Protein 5KO5 (pdb70)

Sequence (283 aa):
VVANYENASSMAADYIKRVSNVLPDIGIICGSSGLGKLIEEIEERKVIPYINIPNFPKTTVAGHVGNLVLGSVGGRKIVAMQGRLHMYEGYSNQEIALPIRVMKLLGVRVLLITNLAGGINRKLKSSGDFVLIKGHINFPGLGLNNVLVGPNQDEFGPRFPDLSNAYDRLLQQLALKIAQENDFQDLVHEGVYAFNGGPTYESPDESNMLLKLGCCDVVGMSTVPEVIIACHCGIKVLAVSLIANNSILDAENDVSINHEKVLAVAEKRADLLQMWFKEIITRLPLD

InterPro domains:
  IPR000845 Nucleoside phosphorylase domain [PF01048] (28-273)
  IPR011268 Purine nucleoside phosphorylase [PIRSF000477] (7-283)
  IPR011268 Purine nucleoside phosphorylase [PTHR11904] (8-284)
  IPR011268 Purine nucleoside phosphorylase [TIGR01697] (28-281)
  IPR011268 Purine nucleoside phosphorylase [cd09009] (10-281)
  IPR011270 Purine nucleoside phosphorylase I, inosine/guanosine-specific [TIGR01700] (28-281)
  IPR035994 Nucleoside phosphorylase superfamily [G3DSA:3.40.50.1580] (1-287)
  IPR035994 Nucleoside phosphorylase superfamily [SSF53167] (8-285)

Nearest PDB structures (foldseek):
  5ko6-assembly1_A  TM=1.003E+00  e=4.741E-60  Schistosoma mansoni
  3e9r-assembly1_C  TM=9.747E-01  e=2.540E-46  Schistosoma mansoni
  3faz-assembly1_B  TM=9.773E-01  e=9.223E-45  Schistosoma mansoni
  1td1-assembly1_B  TM=9.717E-01  e=1.364E-43  Schistosoma mansoni
  4ece-assembly2_F  TM=9.636E-01  e=4.736E-36  Homo sapiens

Structure (mmCIF, N/CA/C/O backbone):
data_5KO5
#
_entry.id   5KO5
#
_cell.length_a   99.134
_cell.length_b   99.134
_cell.length_c   99.134
_cell.angle_alpha   90.000
_cell.angle_beta   90.000
_cell.angle_gamma   90.000
#
_symmetry.space_group_name_H-M   'P 21 3'
#
loop_
_entity.id
_entity.type
_entity.pdbx_description
1 polymer 'Purine nucleoside phosphorylase'
2 non-polymer 6-AMINOPYRIMIDIN-2(1H)-ONE
3 non-polymer 1,2-ETHANEDIOL
4 water water
#
loop_
_atom_site.group_PDB
_atom_site.id
_atom_site.type_symbol
_atom_site.label_atom_id
_atom_site.label_alt_id
_atom_site.label_comp_id
_atom_site.label_asym_id
_atom_site.label_entity_id
_atom_site.label_seq_id
_atom_site.pdbx_PDB_ins_code
_atom_site.Cartn_x
_atom_site.Cartn_y
_atom_site.Cartn_z
_atom_site.occupancy
_atom_site.B_iso_or_equiv
_atom_site.auth_seq_id
_atom_site.auth_comp_id
_atom_site.auth_asym_id
_atom_site.auth_atom_id
_atom_site.pdbx_PDB_model_num
ATOM 1 N N . VAL A 1 5 ? 5.433 99.544 88.097 1.00 41.17 5 VAL A N 1
ATOM 2 C CA . VAL A 1 5 ? 5.756 100.252 86.861 1.00 26.28 5 VAL A CA 1
ATOM 3 C C . VAL A 1 5 ? 4.630 100.096 85.845 1.00 22.36 5 VAL A C 1
ATOM 4 O O . VAL A 1 5 ? 4.271 98.984 85.483 1.00 22.96 5 VAL A O 1
ATOM 8 N N . VAL A 1 6 ? 4.067 101.216 85.406 1.00 19.34 6 VAL A N 1
ATOM 9 C CA . VAL A 1 6 ? 3.019 101.204 84.393 1.00 19.12 6 VAL A CA 1
ATOM 10 C C . VAL A 1 6 ? 3.645 100.925 83.032 1.00 19.82 6 VAL A C 1
ATOM 11 O O . VAL A 1 6 ? 4.748 101.397 82.730 1.00 19.32 6 VAL A O 1
ATOM 15 N N . ALA A 1 7 ? 2.941 100.147 82.203 1.00 16.39 7 ALA A N 1
ATOM 16 C CA . ALA A 1 7 ? 3.388 99.843 80.841 1.00 14.13 7 ALA A CA 1
ATOM 17 C C . ALA A 1 7 ? 3.056 100.998 79.886 1.00 14.65 7 ALA A C 1
ATOM 18 O O . ALA A 1 7 ? 2.319 100.865 78.904 1.00 15.37 7 ALA A O 1
ATOM 20 N N . ASN A 1 8 ? 3.598 102.163 80.216 1.00 14.75 8 ASN A N 1
ATOM 21 C CA . ASN A 1 8 ? 3.304 103.363 79.450 1.00 15.21 8 ASN A CA 1
ATOM 22 C C . ASN A 1 8 ? 4.408 103.652 78.434 1.00 16.20 8 ASN A C 1
ATOM 23 O O . ASN A 1 8 ? 5.430 102.962 78.355 1.00 15.74 8 ASN A O 1
ATOM 28 N N . TYR A 1 9 ? 4.185 104.717 77.666 1.00 15.35 9 TYR A N 1
ATOM 29 C CA . TYR A 1 9 ? 5.083 105.099 76.586 1.00 15.28 9 TYR A CA 1
ATOM 30 C C . TYR A 1 9 ? 6.461 105.466 77.124 1.00 15.43 9 TYR A C 1
ATOM 31 O O . TYR A 1 9 ? 7.485 105.002 76.604 1.00 18.14 9 TYR A O 1
ATOM 40 N N . GLU A 1 10 ? 6.506 106.271 78.186 1.00 17.49 10 GLU A N 1
ATOM 41 C CA . GLU A 1 10 ? 7.792 106.690 78.742 1.00 21.54 10 GLU A CA 1
ATOM 42 C C . GLU A 1 10 ? 8.587 105.497 79.270 1.00 20.24 10 GLU A C 1
ATOM 43 O O . GLU A 1 10 ? 9.790 105.373 79.009 1.00 18.73 10 GLU A O 1
ATOM 49 N N . ASN A 1 11 ? 7.931 104.609 80.015 1.00 18.26 11 ASN A N 1
ATOM 50 C CA . ASN A 1 11 ? 8.650 103.492 80.618 1.00 18.87 11 ASN A CA 1
ATOM 51 C C . ASN A 1 11 ? 9.104 102.492 79.565 1.00 20.66 11 ASN A C 1
ATOM 52 O O . ASN A 1 11 ? 10.225 101.976 79.637 1.00 17.72 11 ASN A O 1
ATOM 57 N N . ALA A 1 12 ? 8.241 102.180 78.596 1.00 16.27 12 ALA A N 1
ATOM 58 C CA . ALA A 1 12 ? 8.656 101.281 77.525 1.00 18.02 12 ALA A CA 1
ATOM 59 C C . ALA A 1 12 ? 9.797 101.888 76.718 1.00 18.63 12 ALA A C 1
ATOM 60 O O . ALA A 1 12 ? 10.702 101.166 76.276 1.00 19.03 12 ALA A O 1
ATOM 62 N N . SER A 1 13 ? 9.784 103.216 76.527 1.00 17.79 13 SER A N 1
ATOM 63 C CA A SER A 1 13 ? 10.860 103.886 75.794 0.62 20.75 13 SER A CA 1
ATOM 64 C CA B SER A 1 13 ? 10.867 103.834 75.772 0.38 21.03 13 SER A CA 1
ATOM 65 C C . SER A 1 13 ? 12.191 103.752 76.521 1.00 21.83 13 SER A C 1
ATOM 66 O O . SER A 1 13 ? 13.238 103.562 75.897 1.00 24.93 13 SER A O 1
ATOM 71 N N . MET A 1 14 ? 12.167 103.868 77.849 1.00 18.98 14 MET A N 1
ATOM 72 C CA . MET A 1 14 ? 13.408 103.764 78.608 1.00 21.88 14 MET A CA 1
ATOM 73 C C . MET A 1 14 ? 14.004 102.367 78.485 1.00 21.03 14 MET A C 1
ATOM 74 O O . MET A 1 14 ? 15.226 102.214 78.345 1.00 24.66 14 MET A O 1
ATOM 79 N N . ALA A 1 15 ? 13.154 101.339 78.514 1.00 19.55 15 ALA A N 1
ATOM 80 C CA . ALA A 1 15 ? 13.629 99.976 78.307 1.00 20.39 15 ALA A CA 1
ATOM 81 C C . ALA A 1 15 ? 14.169 99.788 76.895 1.00 20.37 15 ALA A C 1
ATOM 82 O O . ALA A 1 15 ? 15.226 99.173 76.705 1.00 20.35 15 ALA A O 1
ATOM 84 N N . ALA A 1 16 ? 13.461 100.309 75.891 1.00 19.49 16 ALA A N 1
ATOM 85 C CA . ALA A 1 16 ? 13.918 100.139 74.515 1.00 21.60 16 ALA A CA 1
ATOM 86 C C . ALA A 1 16 ? 15.233 100.872 74.272 1.00 24.49 16 ALA A C 1
ATOM 87 O O . ALA A 1 16 ? 16.113 100.362 73.564 1.00 26.79 16 ALA A O 1
ATOM 89 N N . ASP A 1 17 ? 15.399 102.058 74.868 1.00 22.00 17 ASP A N 1
ATOM 90 C CA . ASP A 1 17 ? 16.656 102.794 74.740 1.00 29.20 17 ASP A CA 1
ATOM 91 C C . ASP A 1 17 ? 17.831 101.972 75.254 1.00 26.44 17 ASP A C 1
ATOM 92 O O . ASP A 1 17 ? 18.888 101.908 74.612 1.00 30.54 17 ASP A O 1
ATOM 97 N N . TYR A 1 18 ? 17.671 101.349 76.424 1.00 27.71 18 TYR A N 1
ATOM 98 C CA . TYR A 1 18 ? 18.739 100.517 76.967 1.00 27.49 18 TYR A CA 1
ATOM 99 C C . TYR A 1 18 ? 19.055 99.365 76.025 1.00 26.56 18 TYR A C 1
ATOM 100 O O . TYR A 1 18 ? 20.221 99.089 75.731 1.00 28.30 18 TYR A O 1
ATOM 109 N N . ILE A 1 19 ? 18.018 98.681 75.544 1.00 25.11 19 ILE A N 1
ATOM 110 C CA . ILE A 1 19 ? 18.204 97.515 74.685 1.00 24.74 19 ILE A CA 1
ATOM 111 C C . ILE A 1 19 ? 18.888 97.905 73.379 1.00 28.59 19 ILE A C 1
ATOM 112 O O . ILE A 1 19 ? 19.789 97.204 72.902 1.00 32.98 19 ILE A O 1
ATOM 117 N N . LYS A 1 20 ? 18.469 99.022 72.778 1.00 31.62 20 LYS A N 1
ATOM 118 C CA . LYS A 1 20 ? 19.079 99.457 71.525 1.00 37.93 20 LYS A CA 1
ATOM 119 C C . LYS A 1 20 ? 20.569 99.719 71.697 1.00 38.12 20 LYS A C 1
ATOM 120 O O . LYS A 1 20 ? 21.377 99.354 70.832 1.00 40.23 20 LYS A O 1
ATOM 126 N N . ARG A 1 21 ? 20.953 100.342 72.813 1.00 35.87 21 ARG A N 1
ATOM 127 C CA . ARG A 1 21 ? 22.365 100.609 73.072 1.00 40.74 21 ARG A CA 1
ATOM 128 C C . ARG A 1 21 ? 23.154 99.314 73.194 1.00 47.40 21 ARG A C 1
ATOM 129 O O . ARG A 1 21 ? 24.197 99.142 72.554 1.00 56.59 21 ARG A O 1
ATOM 137 N N . VAL A 1 22 ? 22.671 98.391 74.024 1.00 37.29 22 VAL A N 1
ATOM 138 C CA . VAL A 1 22 ? 23.463 97.222 74.388 1.00 38.20 22 VAL A CA 1
ATOM 139 C C . VAL A 1 22 ? 23.490 96.175 73.273 1.00 40.98 22 VAL A C 1
ATOM 140 O O . VAL A 1 22 ? 24.450 95.405 73.165 1.00 40.90 22 VAL A O 1
ATOM 144 N N . SER A 1 23 ? 22.466 96.126 72.419 1.00 42.31 23 SER A N 1
ATOM 145 C CA . SER A 1 23 ? 22.332 95.029 71.464 1.00 43.05 23 SER A CA 1
ATOM 146 C C . SER A 1 23 ? 22.792 95.380 70.057 1.00 48.33 23 SER A C 1
ATOM 147 O O . SER A 1 23 ? 23.341 94.519 69.361 1.00 51.77 23 SER A O 1
ATOM 150 N N . ASN A 1 24 ? 22.570 96.616 69.614 1.00 37.45 24 ASN A N 1
ATOM 151 C CA . ASN A 1 24 ? 22.851 97.038 68.242 1.00 40.99 24 ASN A CA 1
ATOM 152 C C . ASN A 1 24 ? 22.038 96.260 67.205 1.00 46.03 24 ASN A C 1
ATOM 153 O O . ASN A 1 24 ? 22.411 96.202 66.030 1.00 50.30 24 ASN A O 1
ATOM 158 N N . VAL A 1 25 ? 20.924 95.661 67.621 1.00 36.92 25 VAL A N 1
ATOM 159 C CA . VAL A 1 25 ? 20.038 94.905 66.741 1.00 36.53 25 VAL A CA 1
ATOM 160 C C . VAL A 1 25 ? 18.691 95.610 66.702 1.00 32.12 25 VAL A C 1
ATOM 161 O O . VAL A 1 25 ? 18.111 95.907 67.752 1.00 33.56 25 VAL A O 1
ATOM 165 N N . LEU A 1 26 ? 18.193 95.872 65.495 1.00 31.05 26 LEU A N 1
ATOM 166 C CA . LEU A 1 26 ? 16.861 96.441 65.313 1.00 29.99 26 LEU A CA 1
ATOM 167 C C . LEU A 1 26 ? 15.930 95.345 64.814 1.00 27.69 26 LEU A C 1
ATOM 168 O O . LEU A 1 26 ? 15.903 95.054 63.609 1.00 29.31 26 LEU A O 1
ATOM 173 N N . PRO A 1 27 ? 15.150 94.714 65.687 1.00 24.32 27 PRO A N 1
ATOM 174 C CA . PRO A 1 27 ? 14.401 93.520 65.283 1.00 23.00 27 PRO A CA 1
ATOM 175 C C . PRO A 1 27 ? 13.119 93.877 64.547 1.00 25.81 27 PRO A C 1
ATOM 176 O O . PRO A 1 27 ? 12.454 94.870 64.855 1.00 25.99 27 PRO A O 1
ATOM 180 N N . ASP A 1 28 ? 12.771 93.037 63.569 1.00 22.71 28 ASP A N 1
ATOM 181 C CA . ASP A 1 28 ? 11.504 93.135 62.854 1.00 23.08 28 ASP A CA 1
ATOM 182 C C . ASP A 1 28 ? 10.479 92.128 63.349 1.00 23.48 28 ASP A C 1
ATOM 183 O O . ASP A 1 28 ? 9.277 92.307 63.108 1.00 20.83 28 ASP A O 1
ATOM 188 N N . ILE A 1 29 ? 10.930 91.080 64.029 1.00 20.56 29 ILE A N 1
ATOM 189 C CA . ILE A 1 29 ? 10.098 89.956 64.428 1.00 19.56 29 ILE A CA 1
ATOM 190 C C . ILE A 1 29 ? 10.364 89.669 65.896 1.00 19.99 29 ILE A C 1
ATOM 191 O O . ILE A 1 29 ? 11.512 89.709 66.350 1.00 20.89 29 ILE A O 1
ATOM 196 N N . GLY A 1 30 ? 9.301 89.395 66.643 1.00 17.72 30 GLY A N 1
ATOM 197 C CA . GLY A 1 30 ? 9.406 88.974 68.025 1.00 17.19 30 GLY A CA 1
ATOM 198 C C . GLY A 1 30 ? 8.970 87.529 68.150 1.00 16.81 30 GLY A C 1
ATOM 199 O O . GLY A 1 30 ? 8.140 87.048 67.374 1.00 16.64 30 GLY A O 1
ATOM 200 N N . ILE A 1 31 ? 9.554 86.816 69.111 1.00 16.94 31 ILE A N 1
ATOM 201 C CA . ILE A 1 31 ? 9.169 85.426 69.351 1.00 16.79 31 ILE A CA 1
ATOM 202 C C . ILE A 1 31 ? 9.003 85.175 70.847 1.00 18.88 31 ILE A C 1
ATOM 203 O O . ILE A 1 31 ? 9.785 85.655 71.676 1.00 17.06 31 ILE A O 1
ATOM 208 N N . ILE A 1 32 ? 7.969 84.416 71.189 1.00 16.03 32 ILE A N 1
ATOM 209 C CA . ILE A 1 32 ? 7.725 83.960 72.551 1.00 16.08 32 ILE A CA 1
ATOM 210 C C . ILE A 1 32 ? 7.431 82.475 72.437 1.00 16.28 32 ILE A C 1
ATOM 211 O O . ILE A 1 32 ? 6.559 82.071 71.661 1.00 17.84 32 ILE A O 1
ATOM 216 N N . CYS A 1 33 ? 8.187 81.658 73.155 1.00 21.22 33 CYS A N 1
ATOM 217 C CA . CYS A 1 33 ? 8.181 80.219 72.933 1.00 19.75 33 CYS A CA 1
ATOM 218 C C . CYS A 1 33 ? 7.568 79.498 74.123 1.00 22.22 33 CYS A C 1
ATOM 219 O O . CYS A 1 33 ? 7.751 79.905 75.279 1.00 23.91 33 CYS A O 1
ATOM 222 N N . GLY A 1 34 ? 6.845 78.419 73.836 1.00 19.67 34 GLY A N 1
ATOM 223 C CA . GLY A 1 34 ? 6.277 77.611 74.894 1.00 20.13 34 GLY A CA 1
ATOM 224 C C . GLY A 1 34 ? 7.336 76.818 75.640 1.00 21.21 34 GLY A C 1
ATOM 225 O O . GLY A 1 34 ? 8.492 76.710 75.229 1.00 23.60 34 GLY A O 1
ATOM 226 N N . SER A 1 35 ? 6.927 76.259 76.779 1.00 26.24 35 SER A N 1
ATOM 227 C CA A SER A 1 35 ? 7.863 75.518 77.611 0.46 31.51 35 SER A CA 1
ATOM 228 C CA B SER A 1 35 ? 7.853 75.510 77.618 0.54 31.25 35 SER A CA 1
ATOM 229 C C . SER A 1 35 ? 8.386 74.301 76.862 1.00 26.26 35 SER A C 1
ATOM 230 O O . SER A 1 35 ? 7.619 73.551 76.248 1.00 24.94 35 SER A O 1
ATOM 235 N N . GLY A 1 36 ? 9.703 74.123 76.900 1.00 25.00 36 GLY A N 1
ATOM 236 C CA . GLY A 1 36 ? 10.345 73.067 76.154 1.00 26.39 36 GLY A CA 1
ATOM 237 C C . GLY A 1 36 ? 10.462 73.323 74.668 1.00 25.69 36 GLY A C 1
ATOM 238 O O . GLY A 1 36 ? 10.997 72.466 73.951 1.00 27.09 36 GLY A O 1
ATOM 239 N N . LEU A 1 37 ? 9.995 74.472 74.187 1.00 23.88 37 LEU A N 1
ATOM 240 C CA . LEU A 1 37 ? 9.995 74.809 72.767 1.00 23.32 37 LEU A CA 1
ATOM 241 C C . LEU A 1 37 ? 10.893 76.006 72.481 1.00 23.07 37 LEU A C 1
ATOM 242 O O . LEU A 1 37 ? 10.671 76.743 71.519 1.00 25.38 37 LEU A O 1
ATOM 247 N N . GLY A 1 38 ? 11.908 76.220 73.309 1.00 24.06 38 GLY A N 1
ATOM 248 C CA . GLY A 1 38 ? 12.711 77.418 73.216 1.00 23.91 38 GLY A CA 1
ATOM 249 C C . GLY A 1 38 ? 14.044 77.250 72.526 1.00 26.47 38 GLY A C 1
ATOM 250 O O . GLY A 1 38 ? 14.847 78.190 72.541 1.00 31.01 38 GLY A O 1
ATOM 251 N N . LYS A 1 39 ? 14.306 76.100 71.899 1.00 26.99 39 LYS A N 1
ATOM 252 C CA . LYS A 1 39 ? 15.658 75.841 71.416 1.00 35.37 39 LYS A CA 1
ATOM 253 C C . LYS A 1 39 ? 16.042 76.747 70.251 1.00 31.42 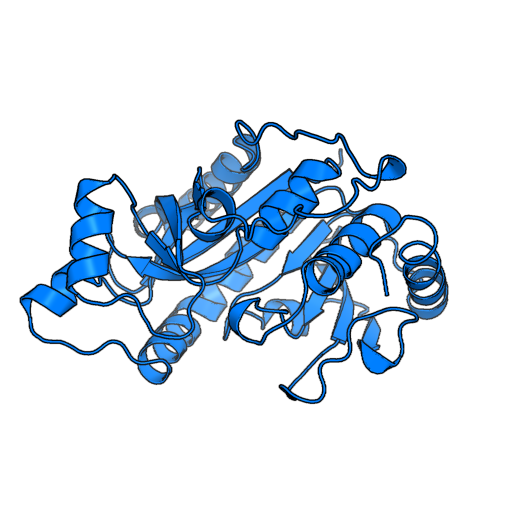39 LYS A C 1
ATOM 254 O O . LYS A 1 39 ? 17.231 77.009 70.051 1.00 34.98 39 LYS A O 1
ATOM 256 N N . LEU A 1 40 ? 15.065 77.251 69.487 1.00 32.00 40 LEU A N 1
ATOM 257 C CA . LEU A 1 40 ? 15.385 78.208 68.428 1.00 35.82 40 LEU A CA 1
ATOM 258 C C . LEU A 1 40 ? 16.113 79.424 68.985 1.00 34.34 40 LEU A C 1
ATOM 259 O O . LEU A 1 40 ? 17.012 79.971 68.335 1.00 35.36 40 LEU A O 1
ATOM 264 N N . ILE A 1 41 ? 15.735 79.859 70.191 1.00 32.18 41 ILE A N 1
ATOM 265 C CA . ILE A 1 41 ? 16.419 80.974 70.839 1.00 36.61 41 ILE A CA 1
ATOM 266 C C . ILE A 1 41 ? 17.895 80.654 71.035 1.00 38.95 41 ILE A C 1
ATOM 267 O O . ILE A 1 41 ? 18.758 81.533 70.918 1.00 45.71 41 ILE A O 1
ATOM 272 N N . GLU A 1 42 ? 18.211 79.390 71.329 1.00 43.60 42 GLU A N 1
ATOM 273 C CA . GLU A 1 42 ? 19.604 78.995 71.491 1.00 44.89 42 GLU A CA 1
ATOM 274 C C . GLU A 1 42 ? 20.376 79.027 70.178 1.00 44.94 42 GLU A C 1
ATOM 275 O O . GLU A 1 42 ? 21.612 79.029 70.201 1.00 52.56 42 GLU A O 1
ATOM 277 N N . GLU A 1 43 ? 19.684 79.063 69.039 1.00 44.25 43 GLU A N 1
ATOM 278 C CA . GLU A 1 43 ? 20.325 79.055 67.731 1.00 42.35 43 GLU A CA 1
ATOM 279 C C . GLU A 1 43 ? 20.321 80.419 67.051 1.00 43.85 43 GLU A C 1
ATOM 280 O O . GLU A 1 43 ? 20.660 80.512 65.867 1.00 43.87 43 GLU A O 1
ATOM 286 N N . ILE A 1 44 ? 19.940 81.479 67.767 1.00 42.47 44 ILE A N 1
ATOM 287 C CA . ILE A 1 44 ? 19.996 82.819 67.197 1.00 36.93 44 ILE A CA 1
ATOM 288 C C . ILE A 1 44 ? 21.445 83.191 66.899 1.00 39.55 44 ILE A C 1
ATOM 289 O O . ILE A 1 44 ? 22.347 82.972 67.719 1.00 42.02 44 ILE A O 1
ATOM 294 N N . GLU A 1 45 ? 21.680 83.751 65.713 1.00 38.13 45 GLU A N 1
ATOM 295 C CA . GLU A 1 45 ? 23.027 84.095 65.280 1.00 37.98 45 GLU A CA 1
ATOM 296 C C . GLU A 1 45 ? 23.400 85.506 65.717 1.00 37.79 45 GLU A C 1
ATOM 297 O O . GLU A 1 45 ? 22.539 86.376 65.876 1.00 39.29 45 GLU A O 1
ATOM 303 N N . GLU A 1 46 ? 24.708 85.723 65.897 1.00 39.81 46 GLU A N 1
ATOM 304 C CA . GLU A 1 46 ? 25.251 87.009 66.340 1.00 41.80 46 GLU A CA 1
ATOM 305 C C . GLU A 1 46 ? 24.472 87.542 67.536 1.00 39.06 46 GLU A C 1
ATOM 306 O O . GLU A 1 46 ? 24.131 88.723 67.615 1.00 46.89 46 GLU A O 1
ATOM 312 N N . ARG A 1 47 ? 24.183 86.653 68.475 1.00 36.38 47 ARG A N 1
ATOM 313 C CA . ARG A 1 47 ? 23.141 86.960 69.432 1.00 33.37 47 ARG A CA 1
ATOM 314 C C . ARG A 1 47 ? 23.664 87.792 70.595 1.00 33.92 47 ARG A C 1
ATOM 315 O O . ARG A 1 47 ? 24.848 87.776 70.941 1.00 36.68 47 ARG A O 1
ATOM 323 N N . LYS A 1 48 ? 22.742 88.533 71.195 1.00 29.98 48 LYS A N 1
ATOM 324 C CA . LYS A 1 48 ? 23.005 89.355 72.365 1.00 31.47 48 LYS A CA 1
ATOM 325 C C . LYS A 1 48 ? 21.974 88.978 73.414 1.00 26.83 48 LYS A C 1
ATOM 326 O O . LYS A 1 48 ? 20.768 89.089 73.167 1.00 26.62 48 LYS A O 1
ATOM 332 N N . VAL A 1 49 ? 22.443 88.517 74.567 1.00 28.76 49 VAL A N 1
ATOM 333 C CA . VAL A 1 49 ? 21.586 88.064 75.657 1.00 26.48 49 VAL A CA 1
ATOM 334 C C . VAL A 1 49 ? 21.518 89.175 76.696 1.00 25.97 49 VAL A C 1
ATOM 335 O O . VAL A 1 49 ? 22.548 89.595 77.235 1.00 28.05 49 VAL A O 1
ATOM 339 N N . ILE A 1 50 ? 20.308 89.647 76.985 1.00 24.48 50 ILE A N 1
ATOM 340 C CA . ILE A 1 50 ? 20.116 90.740 77.934 1.00 27.38 50 ILE A CA 1
ATOM 341 C C . ILE A 1 50 ? 19.222 90.268 79.075 1.00 23.67 50 ILE A C 1
ATOM 342 O O . ILE A 1 50 ? 18.008 90.118 78.879 1.00 22.78 50 ILE A O 1
ATOM 347 N N . PRO A 1 51 ? 19.759 90.045 80.277 1.00 24.84 51 PRO A N 1
ATOM 348 C CA . PRO A 1 51 ? 18.902 89.623 81.396 1.00 23.67 51 PRO A CA 1
ATOM 349 C C . PRO A 1 51 ? 17.817 90.656 81.675 1.00 24.39 51 PRO A C 1
ATOM 350 O O . PRO A 1 51 ? 18.074 91.863 81.669 1.00 23.60 51 PRO A O 1
ATOM 354 N N . TYR A 1 52 ? 16.590 90.169 81.909 1.00 21.60 52 TYR A N 1
ATOM 355 C CA . TYR A 1 52 ? 15.489 91.073 82.246 1.00 20.65 52 TYR A CA 1
ATOM 356 C C . TYR A 1 52 ? 15.887 91.989 83.394 1.00 22.87 52 TYR A C 1
ATOM 357 O O . TYR A 1 52 ? 15.554 93.179 83.405 1.00 20.81 52 TYR A O 1
ATOM 366 N N . ILE A 1 53 ? 16.612 91.441 84.371 1.00 22.10 53 ILE A N 1
ATOM 367 C CA . ILE A 1 53 ? 16.971 92.176 85.573 1.00 24.23 53 ILE A CA 1
ATOM 368 C C . ILE A 1 53 ? 17.836 93.391 85.261 1.00 23.97 53 ILE A C 1
ATOM 369 O O . ILE A 1 53 ? 17.877 94.337 86.054 1.00 26.05 53 ILE A O 1
ATOM 374 N N . ASN A 1 54 ? 18.515 93.402 84.111 1.00 23.51 54 ASN A N 1
ATOM 375 C CA . ASN A 1 54 ? 19.342 94.532 83.701 1.00 24.59 54 ASN A CA 1
ATOM 376 C C . ASN A 1 54 ? 18.573 95.612 82.946 1.00 25.27 54 ASN A C 1
ATOM 377 O O . ASN A 1 54 ? 19.116 96.707 82.759 1.00 26.03 54 ASN A O 1
ATOM 382 N N . ILE A 1 55 ? 17.347 95.349 82.505 1.00 21.52 55 ILE A N 1
ATOM 383 C CA . ILE A 1 55 ? 16.628 96.251 81.609 1.00 21.68 55 ILE A CA 1
ATOM 384 C C . ILE A 1 55 ? 15.769 97.183 82.458 1.00 23.51 55 ILE A C 1
ATOM 385 O O . ILE A 1 55 ? 14.928 96.691 83.230 1.00 22.48 55 ILE A O 1
ATOM 390 N N . PRO A 1 56 ? 15.912 98.499 82.322 1.00 20.54 56 PRO A N 1
ATOM 391 C CA . PRO A 1 56 ? 15.050 99.420 83.075 1.00 22.19 56 PRO A CA 1
ATOM 392 C C . PRO A 1 56 ? 13.577 99.129 82.838 1.00 20.25 56 PRO A C 1
ATOM 393 O O . PRO A 1 56 ? 13.130 98.950 81.702 1.00 22.11 56 PRO A O 1
ATOM 397 N N . ASN A 1 57 ? 12.827 99.041 83.932 1.00 20.62 57 ASN A N 1
ATOM 398 C CA . ASN A 1 57 ? 11.381 98.887 83.969 1.00 19.44 57 ASN A CA 1
ATOM 399 C C . ASN A 1 57 ? 10.896 97.495 83.592 1.00 21.10 57 ASN A C 1
ATOM 400 O O . ASN A 1 57 ? 9.680 97.300 83.533 1.00 19.85 57 ASN A O 1
ATOM 405 N N . PHE A 1 58 ? 11.775 96.530 83.329 1.00 19.37 58 PHE A N 1
ATOM 406 C CA . PHE A 1 58 ? 11.288 95.189 83.069 1.00 18.99 58 PHE A CA 1
ATOM 407 C C . PHE A 1 58 ? 10.766 94.574 84.364 1.00 18.29 58 PHE A C 1
ATOM 408 O O . PHE A 1 58 ? 11.241 94.903 85.452 1.00 19.86 58 PHE A O 1
ATOM 416 N N . PRO A 1 59 ? 9.768 93.697 84.269 1.00 17.80 59 PRO A N 1
ATOM 417 C CA . PRO A 1 59 ? 9.181 93.099 85.479 1.00 19.78 59 PRO A CA 1
ATOM 418 C C . PRO A 1 59 ? 10.165 92.236 86.256 1.00 20.65 59 PRO A C 1
ATOM 419 O O . PRO A 1 59 ? 10.996 91.528 85.682 1.00 20.37 59 PRO A O 1
ATOM 423 N N . LYS A 1 60 ? 10.050 92.302 87.579 1.00 20.46 60 LYS A N 1
ATOM 424 C CA . LYS A 1 60 ? 10.837 91.446 88.455 1.00 20.75 60 LYS A CA 1
ATOM 425 C C . LYS A 1 60 ? 10.304 90.018 88.387 1.00 23.88 60 LYS A C 1
ATOM 426 O O . LYS A 1 60 ? 9.107 89.786 88.567 1.00 22.79 60 LYS A O 1
ATOM 432 N N . THR A 1 61 ? 11.193 89.056 88.128 1.00 24.99 61 THR A N 1
ATOM 433 C CA . THR A 1 61 ? 10.795 87.659 87.972 1.00 26.92 61 THR A CA 1
ATOM 434 C C . THR A 1 61 ? 11.507 86.728 88.951 1.00 27.69 61 THR A C 1
ATOM 435 O O . THR A 1 61 ? 11.483 85.508 88.759 1.00 27.34 61 THR A O 1
ATOM 439 N N . THR A 1 62 ? 12.133 87.268 89.999 1.00 23.97 62 THR A N 1
ATOM 440 C CA . THR A 1 62 ? 12.943 86.423 90.871 1.00 25.49 62 THR A CA 1
ATOM 441 C C . THR A 1 62 ? 12.100 85.540 91.788 1.00 29.31 62 THR A C 1
ATOM 442 O O . THR A 1 62 ? 12.577 84.491 92.232 1.00 27.59 62 THR A O 1
ATOM 446 N N . VAL A 1 63 ? 10.862 85.928 92.099 1.00 25.78 63 VAL A N 1
ATOM 447 C CA . VAL A 1 63 ? 10.035 85.056 92.932 1.00 26.72 63 VAL A CA 1
ATOM 448 C C . VAL A 1 63 ? 9.762 83.740 92.211 1.00 27.60 63 VAL A C 1
ATOM 449 O O . VAL A 1 63 ? 9.914 82.654 92.781 1.00 32.25 63 VAL A O 1
ATOM 453 N N . ALA A 1 64 ? 9.376 83.817 90.934 1.00 29.81 64 ALA A N 1
ATOM 454 C CA . ALA A 1 64 ? 9.231 82.596 90.148 1.00 28.53 64 ALA A CA 1
ATOM 455 C C . ALA A 1 64 ? 10.584 81.973 89.840 1.00 31.88 64 ALA A C 1
ATOM 456 O O . ALA A 1 64 ? 10.687 80.747 89.701 1.00 37.10 64 ALA A O 1
ATOM 458 N N . GLY A 1 65 ? 11.627 82.793 89.740 1.00 26.32 65 GLY A N 1
ATOM 459 C CA . GLY A 1 65 ? 12.941 82.290 89.408 1.00 27.34 65 GLY A CA 1
ATOM 460 C C . GLY A 1 65 ? 13.014 81.829 87.961 1.00 26.54 65 GLY A C 1
ATOM 461 O O . GLY A 1 65 ? 12.211 82.215 87.106 1.00 25.27 65 GLY A O 1
ATOM 462 N N . HIS A 1 66 ? 14.008 80.981 87.700 1.00 27.67 66 HIS A N 1
ATOM 463 C CA . HIS A 1 66 ? 14.280 80.439 86.371 1.00 27.82 66 HIS A CA 1
ATOM 464 C C . HIS A 1 66 ? 14.715 81.531 85.395 1.00 28.65 66 HIS A C 1
ATOM 465 O O . HIS A 1 66 ? 14.874 82.693 85.783 1.00 27.93 66 HIS A O 1
ATOM 472 N N . VAL A 1 67 ? 14.914 81.170 84.126 1.00 28.21 67 VAL A N 1
ATOM 473 C CA . VAL A 1 67 ? 15.586 82.070 83.192 1.00 27.88 67 VAL A CA 1
ATOM 474 C C . VAL A 1 67 ? 14.706 83.272 82.854 1.00 27.47 67 VAL A C 1
ATOM 475 O O . VAL A 1 67 ? 13.470 83.189 82.821 1.00 26.17 67 VAL A O 1
ATOM 479 N N . GLY A 1 68 ? 15.354 84.406 82.603 1.00 23.55 68 GLY A N 1
ATOM 480 C CA . GLY A 1 68 ? 14.658 85.611 82.195 1.00 22.35 68 GLY A CA 1
ATOM 481 C C . GLY A 1 68 ? 15.554 86.533 81.393 1.00 24.07 68 GLY A C 1
ATOM 482 O O . GLY A 1 68 ? 16.179 87.440 81.953 1.00 25.86 68 GLY A O 1
ATOM 483 N N . ASN A 1 69 ? 15.644 86.299 80.080 1.00 22.08 69 ASN A N 1
ATOM 484 C CA . ASN A 1 69 ? 16.528 87.051 79.201 1.00 23.47 69 ASN A CA 1
ATOM 485 C C . ASN A 1 69 ? 15.771 87.472 77.954 1.00 21.21 69 ASN A C 1
ATOM 486 O O . ASN A 1 69 ? 14.906 86.740 77.466 1.00 22.18 69 ASN A O 1
ATOM 491 N N . LEU A 1 70 ? 16.100 88.656 77.450 1.00 22.22 70 LEU A N 1
ATOM 492 C CA . LEU A 1 70 ? 15.764 89.045 76.089 1.00 21.40 70 LEU A CA 1
ATOM 493 C C . LEU A 1 70 ? 16.957 88.701 75.207 1.00 24.90 70 LEU A C 1
ATOM 494 O O . LEU A 1 70 ? 18.092 89.059 75.532 1.00 29.98 70 LEU A O 1
ATOM 499 N N . VAL A 1 71 ? 16.709 87.997 74.107 1.00 21.77 71 VAL A N 1
ATOM 500 C CA . VAL A 1 71 ? 17.769 87.561 73.202 1.00 22.99 71 VAL A CA 1
ATOM 501 C C . VAL A 1 71 ? 17.508 88.168 71.830 1.00 25.90 71 VAL A C 1
ATOM 502 O O . VAL A 1 71 ? 16.432 87.970 71.252 1.00 24.98 71 VAL A O 1
ATOM 506 N N . LEU A 1 72 ? 18.483 88.913 71.313 1.00 23.57 72 LEU A N 1
ATOM 507 C CA . LEU A 1 72 ? 18.372 89.550 70.011 1.00 23.79 72 LEU A CA 1
ATOM 508 C C . LEU A 1 72 ? 19.453 89.021 69.084 1.00 27.16 72 LEU A C 1
ATOM 509 O O . LEU A 1 72 ? 20.573 88.726 69.513 1.00 27.12 72 LEU A O 1
ATOM 514 N N . GLY A 1 73 ? 19.111 88.920 67.803 1.00 25.73 73 GLY A N 1
ATOM 515 C CA 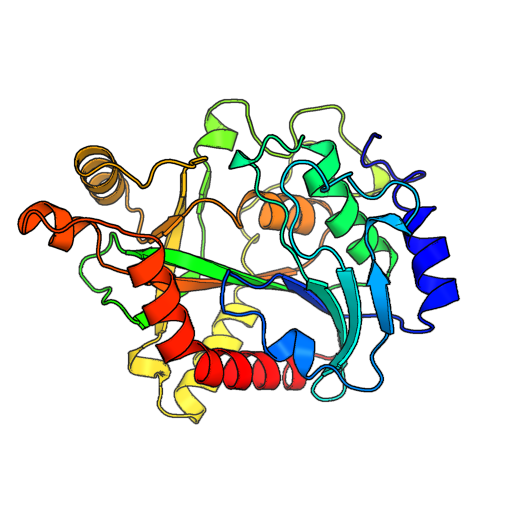. GLY A 1 73 ? 20.075 88.464 66.812 1.00 27.05 73 GLY A CA 1
ATOM 516 C C . GLY A 1 73 ? 19.389 88.166 65.500 1.00 31.48 73 GLY A C 1
ATOM 517 O O . GLY A 1 73 ? 18.334 88.726 65.197 1.00 28.64 73 GLY A O 1
ATOM 518 N N . SER A 1 74 ? 19.993 87.267 64.729 1.00 29.85 74 SER A N 1
ATOM 519 C CA . SER A 1 74 ? 19.514 86.949 63.391 1.00 33.83 74 SER A CA 1
ATOM 520 C C . SER A 1 74 ? 19.084 85.493 63.317 1.00 34.69 74 SER A C 1
ATOM 521 O O . SER A 1 74 ? 19.799 84.604 63.794 1.00 33.95 74 SER A O 1
ATOM 524 N N . VAL A 1 75 ? 17.919 85.257 62.720 1.00 30.75 75 VAL A N 1
ATOM 525 C CA . VAL A 1 75 ? 17.451 83.922 62.371 1.00 33.89 75 VAL A CA 1
ATOM 526 C C . VAL A 1 75 ? 16.969 83.966 60.932 1.00 32.51 75 VAL A C 1
ATOM 527 O O . VAL A 1 75 ? 16.123 84.798 60.585 1.00 31.26 75 VAL A O 1
ATOM 531 N N . GLY A 1 76 ? 17.502 83.076 60.104 1.00 40.73 76 GLY A N 1
ATOM 532 C CA . GLY A 1 76 ? 17.048 82.986 58.723 1.00 42.75 76 GLY A CA 1
ATOM 533 C C . GLY A 1 76 ? 17.145 84.285 57.959 1.00 37.88 76 GLY A C 1
ATOM 534 O O . GLY A 1 76 ? 16.287 84.579 57.117 1.00 46.08 76 GLY A O 1
ATOM 535 N N . GLY A 1 77 ? 18.173 85.080 58.240 1.00 32.90 77 GLY A N 1
ATOM 536 C CA . GLY A 1 77 ? 18.363 86.344 57.563 1.00 35.52 77 GLY A CA 1
ATOM 537 C C . GLY A 1 77 ? 17.521 87.490 58.077 1.00 31.67 77 GLY A C 1
ATOM 538 O O . GLY A 1 77 ? 17.587 88.586 57.507 1.00 35.25 77 GLY A O 1
ATOM 539 N N . ARG A 1 78 ? 16.733 87.281 59.129 1.00 29.47 78 ARG A N 1
ATOM 540 C CA . ARG A 1 78 ? 15.890 88.327 59.686 1.00 27.96 78 ARG A CA 1
ATOM 541 C C . ARG A 1 78 ? 16.328 88.641 61.110 1.00 27.07 78 ARG A C 1
ATOM 542 O O . ARG A 1 78 ? 16.810 87.768 61.837 1.00 30.45 78 ARG A O 1
ATOM 550 N N . LYS A 1 79 ? 16.149 89.897 61.509 1.00 26.31 79 LYS A N 1
ATOM 551 C CA . LYS A 1 79 ? 16.521 90.338 62.845 1.00 25.55 79 LYS A CA 1
ATOM 552 C C . LYS A 1 79 ? 15.343 90.111 63.781 1.00 24.01 79 LYS A C 1
ATOM 553 O O . LYS A 1 79 ? 14.214 90.511 63.478 1.00 23.32 79 LYS A O 1
ATOM 559 N N . ILE A 1 80 ? 15.595 89.430 64.899 1.00 23.66 80 ILE A N 1
ATOM 560 C CA . ILE A 1 80 ? 14.523 89.029 65.797 1.00 22.46 80 ILE A CA 1
ATOM 561 C C . ILE A 1 80 ? 14.879 89.393 67.232 1.00 21.89 80 ILE A C 1
ATOM 562 O O . ILE A 1 80 ? 16.037 89.643 67.574 1.00 22.56 80 ILE A O 1
ATOM 567 N N . VAL A 1 81 ? 13.847 89.427 68.073 1.00 20.80 81 VAL A N 1
ATOM 568 C CA . VAL A 1 81 ? 13.995 89.559 69.518 1.00 20.62 81 VAL A CA 1
ATOM 569 C C . VAL A 1 81 ? 13.129 88.489 70.165 1.00 19.85 81 VAL A C 1
ATOM 570 O O . VAL A 1 81 ? 11.960 88.331 69.802 1.00 20.70 81 VAL A O 1
ATOM 574 N N . ALA A 1 82 ? 13.702 87.740 71.103 1.00 20.20 82 ALA A N 1
ATOM 575 C CA . ALA A 1 82 ? 13.010 86.627 71.742 1.00 20.06 82 ALA A CA 1
ATOM 576 C C . ALA A 1 82 ? 12.911 86.855 73.242 1.00 21.74 82 ALA A C 1
ATOM 577 O O . ALA A 1 82 ? 13.851 87.359 73.864 1.00 21.00 82 ALA A O 1
ATOM 579 N N . MET A 1 83 ? 11.788 86.444 73.832 1.00 19.13 83 MET A N 1
ATOM 580 C CA . MET A 1 83 ? 11.683 86.364 75.286 1.00 19.02 83 MET A CA 1
ATOM 581 C C . MET A 1 83 ? 12.081 84.961 75.719 1.00 21.83 83 MET A C 1
ATOM 582 O O . MET A 1 83 ? 11.402 83.987 75.386 1.00 26.23 83 MET A O 1
ATOM 587 N N . GLN A 1 84 ? 13.189 84.855 76.451 1.00 20.63 84 GLN A N 1
ATOM 588 C CA . GLN A 1 84 ? 13.640 83.586 77.005 1.00 21.69 84 GLN A CA 1
ATOM 589 C C . GLN A 1 84 ? 13.213 83.570 78.469 1.00 22.19 84 GLN A C 1
ATOM 590 O O . GLN A 1 84 ? 13.871 84.162 79.327 1.00 22.97 84 GLN A O 1
ATOM 596 N N . GLY A 1 85 ? 12.107 82.894 78.752 1.00 27.00 85 GLY A N 1
ATOM 597 C CA . GLY A 1 85 ? 11.499 83.014 80.060 1.00 27.22 85 GLY A CA 1
ATOM 598 C C . GLY A 1 85 ? 10.219 83.817 79.970 1.00 25.86 85 GLY A C 1
ATOM 599 O O . GLY A 1 85 ? 10.187 85.023 80.229 1.00 31.02 85 GLY A O 1
ATOM 600 N N . ARG A 1 86 ? 9.156 83.132 79.583 1.00 24.34 86 ARG A N 1
ATOM 601 C CA . ARG A 1 86 ? 7.862 83.747 79.357 1.00 23.19 86 ARG A CA 1
ATOM 602 C C . ARG A 1 86 ? 7.219 84.159 80.681 1.00 19.12 86 ARG A C 1
ATOM 603 O O . ARG A 1 86 ? 7.392 83.505 81.710 1.00 22.07 86 ARG A O 1
ATOM 611 N N . LEU A 1 87 ? 6.464 85.249 80.646 1.00 18.59 87 LEU A N 1
ATOM 612 C CA . LEU A 1 87 ? 5.726 85.710 81.814 1.00 16.24 87 LEU A CA 1
ATOM 613 C C . LEU A 1 87 ? 4.296 85.197 81.710 1.00 15.34 87 LEU A C 1
ATOM 614 O O . LEU A 1 87 ? 3.579 85.542 80.766 1.00 16.58 87 LEU A O 1
ATOM 619 N N . HIS A 1 88 ? 3.870 84.395 82.685 1.00 13.50 88 HIS A N 1
ATOM 620 C CA . HIS A 1 88 ? 2.530 83.812 82.698 1.00 13.28 88 HIS A CA 1
ATOM 621 C C . HIS A 1 88 ? 1.678 84.449 83.786 1.00 12.65 88 HIS A C 1
ATOM 622 O O . HIS A 1 88 ? 2.145 84.677 84.906 1.00 13.25 88 HIS A O 1
ATOM 629 N N . MET A 1 89 ? 0.406 84.700 83.469 1.00 12.33 89 MET A N 1
ATOM 630 C CA . MET A 1 89 ? -0.440 85.420 84.416 1.00 12.07 89 MET A CA 1
ATOM 631 C C . MET A 1 89 ? -0.772 84.586 85.649 1.00 12.25 89 MET A C 1
ATOM 632 O O . MET A 1 89 ? -1.002 85.161 86.719 1.00 12.26 89 MET A O 1
ATOM 637 N N . TYR A 1 90 ? -0.736 83.256 85.549 1.00 12.55 90 TYR A N 1
ATOM 638 C CA . TYR A 1 90 ? -0.971 82.447 86.745 1.00 12.79 90 TYR A CA 1
ATOM 639 C C . TYR A 1 90 ? 0.122 82.625 87.786 1.00 13.06 90 TYR A C 1
ATOM 640 O O . TYR A 1 90 ? -0.073 82.198 88.927 1.00 13.33 90 TYR A O 1
ATOM 649 N N . GLU A 1 91 ? 1.269 83.205 87.425 1.00 13.18 91 GLU A N 1
ATOM 650 C CA . GLU A 1 91 ? 2.296 83.494 88.423 1.00 13.75 91 GLU A CA 1
ATOM 651 C C . GLU A 1 91 ? 1.956 84.700 89.280 1.00 13.65 91 GLU A C 1
ATOM 652 O O . GLU A 1 91 ? 2.623 84.925 90.296 1.00 16.47 91 GLU A O 1
ATOM 658 N N . GLY A 1 92 ? 0.957 85.482 88.889 1.00 13.96 92 GLY A N 1
ATOM 659 C CA . GLY A 1 92 ? 0.583 86.679 89.604 1.00 13.46 92 GLY A CA 1
ATOM 660 C C . GLY A 1 92 ? 1.082 87.966 88.993 1.00 16.18 92 GLY A C 1
ATOM 661 O O . GLY A 1 92 ? 0.854 89.030 89.579 1.00 16.63 92 GLY A O 1
ATOM 662 N N . TYR A 1 93 ? 1.737 87.907 87.835 1.00 13.70 93 TYR A N 1
ATOM 663 C CA . TYR A 1 93 ? 2.166 89.137 87.176 1.00 13.93 93 TYR A CA 1
ATOM 664 C C . TYR A 1 93 ? 0.966 90.008 86.834 1.00 15.26 93 TYR A C 1
ATOM 665 O O . TYR A 1 93 ? -0.087 89.513 86.416 1.00 16.43 93 TYR A O 1
ATOM 674 N N . SER A 1 94 ? 1.152 91.319 86.962 1.00 12.94 94 SER A N 1
ATOM 675 C CA . SER A 1 94 ? 0.075 92.250 86.685 1.00 13.10 94 SER A CA 1
ATOM 676 C C . SER A 1 94 ? -0.057 92.492 85.185 1.00 13.67 94 SER A C 1
ATOM 677 O O . SER A 1 94 ? 0.821 92.164 84.377 1.00 12.57 94 SER A O 1
ATOM 680 N N . ASN A 1 95 ? -1.190 93.097 84.826 1.00 14.84 95 ASN A N 1
ATOM 681 C CA . ASN A 1 95 ? -1.412 93.539 83.450 1.00 13.01 95 ASN A CA 1
ATOM 682 C C . ASN A 1 95 ? -0.259 94.396 82.955 1.00 13.69 95 ASN A C 1
ATOM 683 O O . ASN A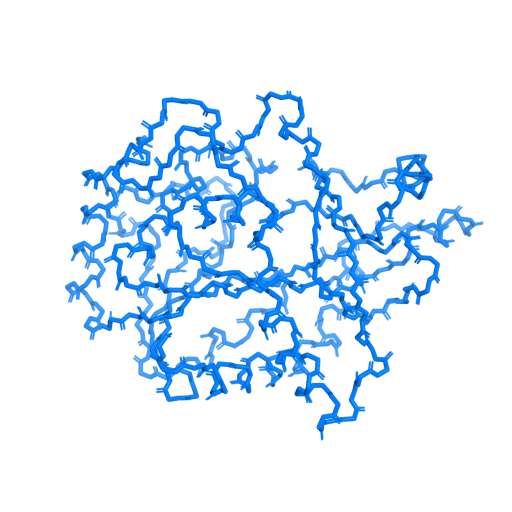 1 95 ? 0.161 94.284 81.794 1.00 14.41 95 ASN A O 1
ATOM 688 N N . GLN A 1 96 ? 0.261 95.268 83.820 1.00 13.20 96 GLN A N 1
ATOM 689 C CA . GLN A 1 96 ? 1.352 96.143 83.405 1.00 13.95 96 GLN A CA 1
ATOM 690 C C . GLN A 1 96 ? 2.623 95.356 83.119 1.00 13.88 96 GLN A C 1
ATOM 691 O O . GLN A 1 96 ? 3.380 95.699 82.198 1.00 14.89 96 GLN A O 1
ATOM 697 N N . GLU A 1 97 ? 2.888 94.322 83.922 1.00 12.91 97 GLU A N 1
ATOM 698 C CA . GLU A 1 97 ? 4.102 93.533 83.754 1.00 12.93 97 GLU A CA 1
ATOM 699 C C . GLU A 1 97 ? 4.047 92.695 82.489 1.00 12.87 97 GLU A C 1
ATOM 700 O O . GLU A 1 97 ? 5.063 92.521 81.813 1.00 15.09 97 GLU A O 1
ATOM 706 N N . ILE A 1 98 ? 2.867 92.182 82.138 1.00 13.07 98 ILE A N 1
ATOM 707 C CA . ILE A 1 98 ? 2.743 91.432 80.895 1.00 13.67 98 ILE A CA 1
ATOM 708 C C . ILE A 1 98 ? 2.899 92.361 79.697 1.00 12.24 98 ILE A C 1
ATOM 709 O O . ILE A 1 98 ? 3.544 92.010 78.700 1.00 14.90 98 ILE A O 1
ATOM 714 N N . ALA A 1 99 ? 2.298 93.557 79.771 1.00 12.33 99 ALA A N 1
ATOM 715 C CA . ALA A 1 99 ? 2.233 94.410 78.593 1.00 13.28 99 ALA A CA 1
ATOM 716 C C . ALA A 1 99 ? 3.561 95.072 78.273 1.00 13.13 99 ALA A C 1
ATOM 717 O O . ALA A 1 99 ? 3.858 95.296 77.093 1.00 14.68 99 ALA A O 1
ATOM 719 N N . LEU A 1 100 ? 4.364 95.401 79.284 1.00 12.97 100 LEU A N 1
ATOM 720 C CA . LEU A 1 100 ? 5.553 96.205 79.008 1.00 14.05 100 LEU A CA 1
ATOM 721 C C . LEU A 1 100 ? 6.498 95.542 78.014 1.00 14.35 100 LEU A C 1
ATOM 722 O O . LEU A 1 100 ? 6.923 96.218 77.062 1.00 14.32 100 LEU A O 1
ATOM 727 N N . PRO A 1 101 ? 6.867 94.264 78.155 1.00 13.44 101 PRO A N 1
ATOM 728 C CA . PRO A 1 101 ? 7.800 93.681 77.174 1.00 14.30 101 PRO A CA 1
ATOM 729 C C . PRO A 1 101 ? 7.291 93.710 75.746 1.00 13.93 101 PRO A C 1
ATOM 730 O O . PRO A 1 101 ? 8.093 93.902 74.820 1.00 14.68 101 PRO A O 1
ATOM 734 N N . ILE A 1 102 ? 5.985 93.492 75.537 1.00 15.29 102 ILE A N 1
ATOM 735 C CA . ILE A 1 102 ? 5.444 93.527 74.180 1.00 15.70 102 ILE A CA 1
ATOM 736 C C . ILE A 1 102 ? 5.492 94.946 73.624 1.00 13.61 102 ILE A C 1
ATOM 737 O O . ILE A 1 102 ? 5.804 95.166 72.447 1.00 14.84 102 ILE A O 1
ATOM 742 N N . ARG A 1 103 ? 5.161 95.926 74.458 1.00 13.49 103 ARG A N 1
ATOM 743 C CA . ARG A 1 103 ? 5.258 97.314 74.023 1.00 13.12 103 ARG A CA 1
ATOM 744 C C . ARG A 1 103 ? 6.701 97.730 73.758 1.00 14.28 103 ARG A C 1
ATOM 745 O O . ARG A 1 103 ? 6.951 98.538 72.854 1.00 13.80 103 ARG A O 1
ATOM 753 N N . VAL A 1 104 ? 7.656 97.181 74.514 1.00 13.69 104 VAL A N 1
ATOM 754 C CA . VAL A 1 104 ? 9.064 97.391 74.188 1.00 14.68 104 VAL A CA 1
ATOM 755 C C . VAL A 1 104 ? 9.384 96.805 72.819 1.00 15.24 104 VAL A C 1
ATOM 756 O O . VAL A 1 104 ? 10.056 97.443 72.003 1.00 16.99 104 VAL A O 1
ATOM 760 N N . MET A 1 105 ? 8.906 95.587 72.539 1.00 15.46 105 MET A N 1
ATOM 761 C CA . MET A 1 105 ? 9.070 95.040 71.194 1.00 17.84 105 MET A CA 1
ATOM 762 C C . MET A 1 105 ? 8.557 96.009 70.141 1.00 15.30 105 MET A C 1
ATOM 763 O O . MET A 1 105 ? 9.216 96.224 69.121 1.00 16.65 105 MET A O 1
ATOM 768 N N . LYS A 1 106 ? 7.386 96.611 70.373 1.00 15.38 106 LYS A N 1
ATOM 769 C CA . LYS A 1 106 ? 6.836 97.544 69.396 1.00 14.77 106 LYS A CA 1
ATOM 770 C C . LYS A 1 106 ? 7.786 98.712 69.168 1.00 15.02 106 LYS A C 1
ATOM 771 O O . LYS A 1 106 ? 8.076 99.073 68.023 1.00 17.14 106 LYS A O 1
ATOM 777 N N . LEU A 1 107 ? 8.296 99.304 70.256 1.00 17.56 107 LEU A N 1
ATOM 778 C CA . LEU A 1 107 ? 9.212 100.432 70.122 1.00 18.95 107 LEU A CA 1
ATOM 779 C C . LEU A 1 107 ? 10.532 100.027 69.485 1.00 19.18 107 LEU A C 1
ATOM 780 O O . LEU A 1 107 ? 11.200 100.868 68.873 1.00 21.11 107 LEU A O 1
ATOM 785 N N . LEU A 1 108 ? 10.932 98.764 69.624 1.00 16.89 108 LEU A N 1
ATOM 786 C CA . LEU A 1 108 ? 12.145 98.294 68.963 1.00 18.74 108 LEU A CA 1
ATOM 787 C C . LEU A 1 108 ? 11.957 98.088 67.471 1.00 19.31 108 LEU A C 1
ATOM 788 O O . LEU A 1 108 ? 12.957 97.955 66.753 1.00 22.20 108 LEU A O 1
ATOM 793 N N . GLY A 1 109 ? 10.719 98.061 66.991 1.00 23.38 109 GLY A N 1
ATOM 794 C CA . GLY A 1 109 ? 10.432 97.896 65.583 1.00 21.76 109 GLY A CA 1
ATOM 795 C C . GLY A 1 109 ? 9.732 96.605 65.203 1.00 19.83 109 GLY A C 1
ATOM 796 O O . GLY A 1 109 ? 9.566 96.350 64.002 1.00 22.42 109 GLY A O 1
ATOM 797 N N . VAL A 1 110 ? 9.327 95.781 66.175 1.00 19.77 110 VAL A N 1
ATOM 798 C CA . VAL A 1 110 ? 8.691 94.508 65.861 1.00 20.44 110 VAL A CA 1
ATOM 799 C C . VAL A 1 110 ? 7.372 94.749 65.147 1.00 18.03 110 VAL A C 1
ATOM 800 O O . VAL A 1 110 ? 6.534 95.538 65.602 1.00 19.51 110 VAL A O 1
ATOM 804 N N . ARG A 1 111 ? 7.190 94.072 64.009 1.00 20.53 111 ARG A N 1
ATOM 805 C CA . ARG A 1 111 ? 5.935 94.113 63.274 1.00 20.59 111 ARG A CA 1
ATOM 806 C C . ARG A 1 111 ? 5.163 92.806 63.308 1.00 18.83 111 ARG A C 1
ATOM 807 O O . ARG A 1 111 ? 3.950 92.824 63.076 1.00 19.19 111 ARG A O 1
ATOM 815 N N . VAL A 1 112 ?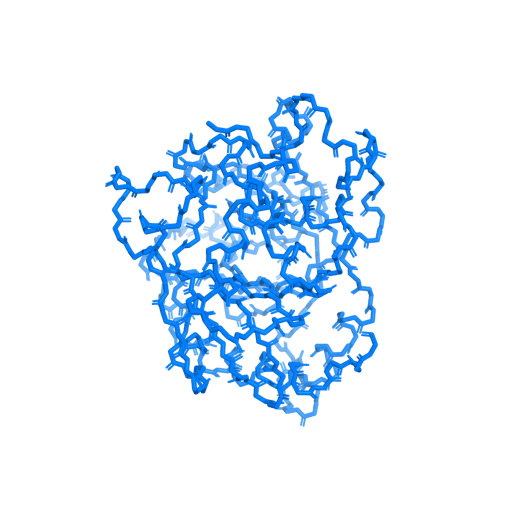 5.826 91.685 63.596 1.00 18.37 112 VAL A N 1
ATOM 816 C CA . VAL A 1 112 ? 5.200 90.370 63.642 1.00 18.64 112 VAL A CA 1
ATOM 817 C C . VAL A 1 112 ? 5.692 89.665 64.895 1.00 17.50 112 VAL A C 1
ATOM 818 O O . VAL A 1 112 ? 6.901 89.640 65.156 1.00 18.52 112 VAL A O 1
ATOM 822 N N . LEU A 1 113 ? 4.757 89.103 65.660 1.00 17.95 113 LEU A N 1
ATOM 823 C CA . LEU A 1 113 ? 5.051 88.331 66.861 1.00 15.19 113 LEU A CA 1
ATOM 824 C C . LEU A 1 113 ? 4.647 86.883 66.610 1.00 15.79 113 LEU A C 1
ATOM 825 O O . LEU A 1 113 ? 3.495 86.613 66.250 1.00 16.25 113 LEU A O 1
ATOM 830 N N . LEU A 1 114 ? 5.596 85.964 66.787 1.00 15.49 114 LEU A N 1
ATOM 831 C CA . LEU A 1 114 ? 5.368 84.530 66.639 1.00 15.66 114 LEU A CA 1
ATOM 832 C C . LEU A 1 114 ? 5.340 83.910 68.027 1.00 16.56 114 LEU A C 1
ATOM 833 O O . LEU A 1 114 ? 6.256 84.142 68.821 1.00 17.75 114 LEU A O 1
ATOM 838 N N . ILE A 1 115 ? 4.303 83.117 68.318 1.00 14.53 115 ILE A N 1
ATOM 839 C CA . ILE A 1 115 ? 4.096 82.558 69.651 1.00 14.29 115 ILE A CA 1
ATOM 840 C C . ILE A 1 115 ? 3.828 81.064 69.540 1.00 18.46 115 ILE A C 1
ATOM 841 O O . ILE A 1 115 ? 3.050 80.626 68.687 1.00 18.14 115 ILE A O 1
ATOM 846 N N . THR A 1 116 ? 4.448 80.277 70.419 1.00 16.44 116 THR A N 1
ATOM 847 C CA . THR A 1 116 ? 4.073 78.878 70.574 1.00 15.50 116 THR A CA 1
ATOM 848 C C . THR A 1 116 ? 3.668 78.622 72.020 1.00 15.18 116 THR A C 1
ATOM 849 O O . THR A 1 116 ? 4.049 79.357 72.933 1.00 17.91 116 THR A O 1
ATOM 853 N N . ASN A 1 117 ? 2.865 77.578 72.217 1.00 14.49 117 ASN A N 1
ATOM 854 C CA . ASN A 1 117 ? 2.456 77.181 73.554 1.00 13.66 117 ASN A CA 1
ATOM 855 C C . ASN A 1 117 ? 2.166 75.685 73.552 1.00 14.84 117 ASN A C 1
ATOM 856 O O . ASN A 1 117 ? 2.063 75.055 72.497 1.00 15.53 117 ASN A O 1
ATOM 861 N N . LEU A 1 118 ? 2.065 75.121 74.752 1.00 15.99 118 LEU A N 1
ATOM 862 C CA . LEU A 1 118 ? 1.576 73.762 74.950 1.00 15.46 118 LEU A CA 1
ATOM 863 C C . LEU A 1 118 ? 0.138 73.853 75.438 1.00 16.34 118 LEU A C 1
ATOM 864 O O . LEU A 1 118 ? -0.188 74.698 76.280 1.00 16.53 118 LEU A O 1
ATOM 869 N N . ALA A 1 119 ? -0.735 73.009 74.893 1.00 15.11 119 ALA A N 1
ATOM 870 C CA . ALA A 1 119 ? -2.151 73.140 75.206 1.00 13.47 119 ALA A CA 1
ATOM 871 C C . ALA A 1 119 ? -2.817 71.774 75.289 1.00 13.12 119 ALA A C 1
ATOM 872 O O . ALA A 1 119 ? -2.301 70.777 74.783 1.00 15.66 119 ALA A O 1
ATOM 874 N N . GLY A 1 120 ? -3.978 71.737 75.941 1.00 13.26 120 GLY A N 1
ATOM 875 C CA . GLY A 1 120 ? -4.827 70.563 75.912 1.00 15.36 120 GLY A CA 1
ATOM 876 C C . GLY A 1 120 ? -5.764 70.580 74.712 1.00 13.54 120 GLY A C 1
ATOM 877 O O . GLY A 1 120 ? -6.357 71.611 74.390 1.00 15.23 120 GLY A O 1
ATOM 878 N N . GLY A 1 121 ? -5.898 69.426 74.069 1.00 16.37 121 GLY A N 1
ATOM 879 C CA . GLY A 1 121 ? -6.841 69.302 72.967 1.00 17.57 121 GLY A CA 1
ATOM 880 C C . GLY A 1 121 ? -8.246 69.009 73.474 1.00 17.28 121 GLY A C 1
ATOM 881 O O . GLY A 1 121 ? -8.442 68.140 74.331 1.00 17.10 121 GLY A O 1
ATOM 882 N N . ILE A 1 122 ? -9.222 69.738 72.944 1.00 15.37 122 ILE A N 1
ATOM 883 C CA . ILE A 1 122 ? -10.634 69.527 73.236 1.00 17.22 122 ILE A CA 1
ATOM 884 C C . ILE A 1 122 ? -11.347 68.884 72.053 1.00 16.40 122 ILE A C 1
ATOM 885 O O . ILE A 1 122 ? -12.072 67.903 72.212 1.00 19.53 122 ILE A O 1
ATOM 890 N N . ASN A 1 123 ? -11.154 69.444 70.856 1.00 18.51 123 ASN A N 1
ATOM 891 C CA . ASN A 1 123 ? -11.709 68.877 69.633 1.00 19.45 123 ASN A CA 1
ATOM 892 C C . ASN A 1 123 ? -11.267 67.429 69.476 1.00 21.19 123 ASN A C 1
ATOM 893 O O . ASN A 1 123 ? -10.102 67.089 69.696 1.00 20.95 123 ASN A O 1
ATOM 898 N N . ARG A 1 124 ? -12.204 66.576 69.063 1.00 24.55 124 ARG A N 1
ATOM 899 C CA . ARG A 1 124 ? -11.909 65.155 68.965 1.00 27.59 124 ARG A CA 1
ATOM 900 C C . ARG A 1 124 ? -10.870 64.830 67.913 1.00 21.52 124 ARG A C 1
ATOM 901 O O . ARG A 1 124 ? -10.254 63.763 67.986 1.00 26.43 124 ARG A O 1
ATOM 909 N N . LYS A 1 125 ? -10.677 65.701 66.927 1.00 25.54 125 LYS A N 1
ATOM 910 C CA . LYS A 1 125 ? -9.723 65.398 65.871 1.00 28.62 125 LYS A CA 1
ATOM 911 C C . LYS A 1 125 ? -8.278 65.529 66.332 1.00 26.46 125 LYS A C 1
ATOM 912 O O . LYS A 1 125 ? -7.371 65.132 65.596 1.00 27.77 125 LYS A O 1
ATOM 918 N N . LEU A 1 126 ? -8.042 66.047 67.534 1.00 22.25 126 LEU A N 1
ATOM 919 C CA . LEU A 1 126 ? -6.706 66.427 67.974 1.00 19.32 126 LEU A CA 1
ATOM 920 C C . LEU A 1 126 ? -6.059 65.315 68.791 1.00 20.86 126 LEU A C 1
ATOM 921 O O . LEU A 1 126 ? -6.638 64.832 69.772 1.00 25.43 126 LEU A O 1
ATOM 926 N N . LYS A 1 127 ? -4.853 64.926 68.389 1.00 20.34 127 LYS A N 1
ATOM 927 C CA . LYS A 1 127 ? -4.042 63.927 69.067 1.00 22.99 127 LYS A CA 1
ATOM 928 C C . LYS A 1 127 ? -2.828 64.597 69.692 1.00 20.78 127 LYS A C 1
ATOM 929 O O . LYS A 1 127 ? -2.379 65.659 69.250 1.00 19.00 127 LYS A O 1
ATOM 935 N N . SER A 1 128 ? -2.282 63.948 70.717 1.00 22.16 128 SER A N 1
ATOM 936 C CA A SER A 1 128 ? -1.020 64.401 71.281 0.46 19.72 128 SER A CA 1
ATOM 937 C CA B SER A 1 128 ? -1.012 64.379 71.284 0.54 19.69 128 SER A CA 1
ATOM 938 C C . SER A 1 128 ? 0.034 64.492 70.181 1.00 18.08 128 SER A C 1
ATOM 939 O O . SER A 1 128 ? 0.172 63.587 69.346 1.00 20.52 128 SER A O 1
ATOM 944 N N . GLY A 1 129 ? 0.763 65.607 70.169 1.00 19.16 129 GLY A N 1
ATOM 945 C CA . GLY A 1 129 ? 1.759 65.857 69.151 1.00 16.86 129 GLY A CA 1
ATOM 946 C C . GLY A 1 129 ? 1.268 66.629 67.941 1.00 18.47 129 GLY A C 1
ATOM 947 O O . GLY A 1 129 ? 2.084 66.964 67.074 1.00 19.10 129 GLY A O 1
ATOM 948 N N . ASP A 1 130 ? -0.029 66.918 67.848 1.00 17.93 130 ASP A N 1
ATOM 949 C CA . ASP A 1 130 ? -0.540 67.727 66.751 1.00 19.04 130 ASP A CA 1
ATOM 950 C C . ASP A 1 130 ? -0.248 69.202 67.010 1.00 16.61 130 ASP A C 1
ATOM 951 O O . ASP A 1 130 ? 0.007 69.623 68.139 1.00 18.05 130 ASP A O 1
ATOM 956 N N . PHE A 1 131 ? -0.290 69.991 65.942 1.00 18.44 131 PHE A N 1
ATOM 957 C CA . PHE A 1 131 ? -0.157 71.439 66.020 1.00 17.18 131 PHE A CA 1
ATOM 958 C C . PHE A 1 131 ? -1.487 72.074 65.644 1.00 18.63 131 PHE A C 1
ATOM 959 O O . PHE A 1 131 ? -2.160 71.617 64.714 1.00 19.69 131 PHE A O 1
ATOM 967 N N . VAL A 1 132 ? -1.857 73.140 66.350 1.00 17.04 132 VAL A N 1
ATOM 968 C CA . VAL A 1 132 ? -3.058 73.906 66.029 1.00 16.52 132 VAL A CA 1
ATOM 969 C C . VAL A 1 132 ? -2.671 75.351 65.735 1.00 17.32 132 VAL A C 1
ATOM 970 O O . VAL A 1 132 ? -2.132 76.049 66.607 1.00 15.57 132 VAL A O 1
ATOM 974 N N . LEU A 1 133 ? -2.926 75.790 64.502 1.00 15.89 133 LEU A N 1
ATOM 975 C CA . LEU A 1 133 ? -2.839 77.206 64.172 1.00 17.13 133 LEU A CA 1
ATOM 976 C C . LEU A 1 133 ? -4.031 77.903 64.812 1.00 15.39 133 LEU A C 1
ATOM 977 O O . LEU A 1 133 ? -5.182 77.584 64.503 1.00 17.31 133 LEU A O 1
ATOM 982 N N . ILE A 1 134 ? -3.771 78.834 65.716 1.00 15.54 134 ILE A N 1
ATOM 983 C CA . ILE A 1 134 ? -4.863 79.474 66.440 1.00 14.47 134 ILE A CA 1
ATOM 984 C C . ILE A 1 134 ? -5.502 80.536 65.557 1.00 15.71 134 ILE A C 1
ATOM 985 O O . ILE A 1 134 ? -4.816 81.414 65.024 1.00 16.22 134 ILE A O 1
ATOM 990 N N . LYS A 1 135 ? -6.819 80.442 65.377 1.00 14.99 135 LYS A N 1
ATOM 991 C CA . LYS A 1 135 ? -7.536 81.372 64.511 1.00 14.79 135 LYS A CA 1
ATOM 992 C C . LYS A 1 135 ? -8.487 82.286 65.269 1.00 16.13 135 LYS A C 1
ATOM 993 O O . LYS A 1 135 ? -9.085 83.176 64.658 1.00 17.01 135 LYS A O 1
ATOM 999 N N . GLY A 1 136 ? -8.628 82.094 66.571 1.00 14.33 136 GLY A N 1
ATOM 1000 C CA . GLY A 1 136 ? -9.512 82.903 67.391 1.00 13.66 136 GLY A CA 1
ATOM 1001 C C . GLY A 1 136 ? -9.414 82.396 68.809 1.00 14.35 136 GLY A C 1
ATOM 1002 O O . GLY A 1 136 ? -8.736 81.396 69.085 1.00 14.56 136 GLY A O 1
ATOM 1003 N N . HIS A 1 137 ? -10.096 83.086 69.726 1.00 14.54 137 HIS A N 1
ATOM 1004 C CA . HIS A 1 137 ? -9.979 82.675 71.120 1.00 13.11 137 HIS A CA 1
ATOM 1005 C C . HIS A 1 137 ? -11.247 82.945 71.917 1.00 12.98 137 HIS A C 1
ATOM 1006 O O . HIS A 1 137 ? -12.103 83.744 71.524 1.00 13.30 137 HIS A O 1
ATOM 1013 N N . ILE A 1 138 ? -11.340 82.266 73.062 1.00 11.96 138 ILE A N 1
ATOM 1014 C CA . ILE A 1 138 ? -12.328 82.575 74.093 1.00 13.20 138 ILE A CA 1
ATOM 1015 C C . ILE A 1 138 ? -11.550 82.938 75.347 1.00 12.58 138 ILE A C 1
ATOM 1016 O O . ILE A 1 138 ? -10.860 82.095 75.933 1.00 12.33 138 ILE A O 1
ATOM 1021 N N . ASN A 1 139 ? -11.624 84.200 75.732 1.00 11.30 139 ASN A N 1
ATOM 1022 C CA . ASN A 1 139 ? -10.770 84.781 76.771 1.00 10.05 139 ASN A CA 1
ATOM 1023 C C . ASN A 1 139 ? -11.582 84.829 78.057 1.00 11.60 139 ASN A C 1
ATOM 1024 O O . ASN A 1 139 ? -12.196 85.844 78.373 1.00 10.99 139 ASN A O 1
ATOM 1029 N N . PHE A 1 140 ? -11.579 83.728 78.813 1.00 10.29 140 PHE A N 1
ATOM 1030 C CA . PHE A 1 140 ? -12.340 83.725 80.058 1.00 11.26 140 PHE A CA 1
ATOM 1031 C C . PHE A 1 140 ? -11.882 84.808 81.022 1.00 11.06 140 PHE A C 1
ATOM 1032 O O . PHE A 1 140 ? -12.754 85.484 81.599 1.00 10.85 140 PHE A O 1
ATOM 1040 N N . PRO A 1 141 ? -10.583 85.046 81.233 1.00 9.47 141 PRO A N 1
ATOM 1041 C CA . PRO A 1 141 ? -10.195 86.193 82.068 1.00 9.65 141 PRO A CA 1
ATOM 1042 C C . PRO A 1 141 ? -10.751 87.508 81.547 1.00 9.29 141 PRO A C 1
ATOM 1043 O O . PRO A 1 141 ? -11.224 88.334 82.342 1.00 10.76 141 PRO A O 1
ATOM 1047 N N . GLY A 1 142 ? -10.724 87.729 80.232 1.00 9.13 142 GLY A N 1
ATOM 1048 C CA . GLY A 1 142 ? -11.243 88.978 79.689 1.00 10.51 142 GLY A CA 1
ATOM 1049 C C . GLY A 1 142 ? -12.725 89.155 79.962 1.00 10.46 142 GLY A C 1
ATOM 1050 O O . GLY A 1 142 ? -13.172 90.223 80.388 1.00 11.52 142 GLY A O 1
ATOM 1051 N N . LEU A 1 143 ? -13.515 88.114 79.710 1.00 10.58 143 LEU A N 1
ATOM 1052 C CA . LEU A 1 143 ? -14.932 88.213 80.033 1.00 10.66 143 LEU A CA 1
ATOM 1053 C C . LEU A 1 143 ? -15.124 88.508 81.511 1.00 9.99 143 LEU A C 1
ATOM 1054 O O . LEU A 1 143 ? -16.034 89.259 81.891 1.00 11.81 143 LEU A O 1
ATOM 1059 N N . GLY A 1 144 ? -14.250 87.954 82.357 1.00 10.83 144 GLY A N 1
ATOM 1060 C CA . GLY A 1 144 ? -14.384 88.044 83.804 1.00 11.80 144 GLY A CA 1
ATOM 1061 C C . GLY A 1 144 ? -13.712 89.209 84.510 1.00 10.91 144 GLY A C 1
ATOM 1062 O O . GLY A 1 144 ? -13.500 89.146 85.722 1.00 10.95 144 GLY A O 1
ATOM 1063 N N . LEU A 1 145 ? -13.411 90.296 83.793 1.00 10.39 145 LEU A N 1
ATOM 1064 C CA . LEU A 1 145 ? -12.817 91.525 84.340 1.00 10.65 145 LEU A CA 1
ATOM 1065 C C . LEU A 1 145 ? -11.331 91.396 84.637 1.00 10.65 145 LEU A C 1
ATOM 1066 O O . LEU A 1 145 ? -10.761 92.258 85.312 1.00 12.20 145 LEU A O 1
ATOM 1071 N N . ASN A 1 146 ? -10.680 90.369 84.082 1.00 9.46 146 ASN A N 1
ATOM 1072 C CA . ASN A 1 146 ? -9.231 90.224 84.175 1.00 10.73 146 ASN A CA 1
ATOM 1073 C C . ASN A 1 146 ? -8.544 90.316 82.811 1.00 10.06 146 ASN A C 1
ATOM 1074 O O . ASN A 1 146 ? -7.457 89.767 82.621 1.00 11.60 146 ASN A O 1
ATOM 1079 N N . ASN A 1 147 ? -9.143 91.009 81.848 1.00 9.78 147 ASN A N 1
ATOM 1080 C CA . ASN A 1 147 ? -8.469 91.249 80.575 1.00 8.96 147 ASN A CA 1
ATOM 1081 C C . ASN A 1 147 ? -7.137 91.947 80.838 1.00 10.00 147 ASN A C 1
ATOM 1082 O O . ASN A 1 147 ? -7.026 92.801 81.728 1.00 10.97 147 ASN A O 1
ATOM 1087 N N . VAL A 1 148 ? -6.121 91.585 80.044 1.00 10.77 148 VAL A N 1
ATOM 1088 C CA . VAL A 1 148 ? -4.798 92.199 80.166 1.00 11.42 148 VAL A CA 1
ATOM 1089 C C . VAL A 1 148 ? -4.821 93.711 79.945 1.00 10.98 148 VAL A C 1
ATOM 1090 O O . VAL A 1 148 ? -3.902 94.407 80.395 1.00 12.80 148 VAL A O 1
ATOM 1094 N N . LEU A 1 149 ? -5.862 94.248 79.282 1.00 10.00 149 LEU A N 1
ATOM 1095 C CA . LEU A 1 149 ? -5.965 95.688 79.062 1.00 11.34 149 LEU A CA 1
ATOM 1096 C C . LEU A 1 149 ? -6.782 96.430 80.121 1.00 10.58 149 LEU A C 1
ATOM 1097 O O . LEU A 1 149 ? -6.912 97.659 80.014 1.00 11.15 149 LEU A O 1
ATOM 1102 N N . VAL A 1 150 ? -7.319 95.745 81.140 1.00 10.42 150 VAL A N 1
ATOM 1103 C CA . VAL A 1 150 ? -8.005 96.481 82.198 1.00 10.68 150 VAL A CA 1
ATOM 1104 C C . VAL A 1 150 ? -7.034 97.452 82.844 1.00 11.05 150 VAL A C 1
ATOM 1105 O O . VAL A 1 150 ? -5.913 97.078 83.219 1.00 12.80 150 VAL A O 1
ATOM 1109 N N . GLY A 1 151 ? -7.478 98.702 83.008 1.00 11.51 151 GLY A N 1
ATOM 1110 C CA . GLY A 1 151 ? -6.656 99.778 83.507 1.00 12.96 151 GLY A CA 1
ATOM 1111 C C . GLY A 1 151 ? -6.748 100.957 82.564 1.00 12.43 151 GLY A C 1
ATOM 1112 O O . GLY A 1 151 ? -7.428 100.902 81.533 1.00 12.77 151 GLY A O 1
ATOM 1113 N N . PRO A 1 152 ? -6.042 102.039 82.872 1.00 13.39 152 PRO A N 1
ATOM 1114 C CA . PRO A 1 152 ? -6.022 103.180 81.948 1.00 13.61 152 PRO A CA 1
ATOM 1115 C C . PRO A 1 152 ? -5.496 102.735 80.594 1.00 13.06 152 PRO A C 1
ATOM 1116 O O . PRO A 1 152 ? -4.614 101.879 80.508 1.00 14.27 152 PRO A O 1
ATOM 1120 N N . ASN A 1 153 ? -6.061 103.293 79.527 1.00 12.88 153 ASN A N 1
ATOM 1121 C CA . ASN A 1 153 ? -5.499 103.039 78.205 1.00 10.99 153 ASN A CA 1
ATOM 1122 C C . ASN A 1 153 ? -4.229 103.850 77.984 1.00 13.65 153 ASN A C 1
ATOM 1123 O O . ASN A 1 153 ? -4.139 105.019 78.368 1.00 15.60 153 ASN A O 1
ATOM 1128 N N . GLN A 1 154 ? -3.253 103.224 77.334 1.00 12.76 154 GLN A N 1
ATOM 1129 C CA . GLN A 1 154 ? -2.025 103.903 76.924 1.00 13.16 154 GLN A CA 1
ATOM 1130 C C . GLN A 1 154 ? -2.202 104.285 75.455 1.00 14.20 154 GLN A C 1
ATOM 1131 O O . GLN A 1 154 ? -1.956 103.490 74.542 1.00 15.16 154 GLN A O 1
ATOM 1137 N N . ASP A 1 155 ? -2.652 105.526 75.243 1.00 14.70 155 ASP A N 1
ATOM 1138 C CA . ASP A 1 155 ? -3.113 105.964 73.925 1.00 15.56 155 ASP A CA 1
ATOM 1139 C C . ASP A 1 155 ? -2.019 105.900 72.865 1.00 16.85 155 ASP A C 1
ATOM 1140 O O . ASP A 1 155 ? -2.314 105.695 71.678 1.00 18.10 155 ASP A O 1
ATOM 1145 N N . GLU A 1 156 ? -0.754 106.082 73.258 1.00 17.94 156 GLU A N 1
ATOM 1146 C CA . GLU A 1 156 ? 0.324 106.056 72.276 1.00 19.87 156 GLU A CA 1
ATOM 1147 C C . GLU A 1 156 ? 0.486 104.688 71.637 1.00 18.67 156 GLU A C 1
ATOM 1148 O O . GLU A 1 156 ? 1.062 104.586 70.544 1.00 20.39 156 GLU A O 1
ATOM 1154 N N . PHE A 1 157 ? 0.004 103.636 72.293 1.00 14.75 157 PHE A N 1
ATOM 1155 C CA . PHE A 1 157 ? 0.123 102.301 71.729 1.00 15.82 157 PHE A CA 1
ATOM 1156 C C . PHE A 1 157 ? -1.105 101.867 70.950 1.00 13.96 157 PHE A C 1
ATOM 1157 O O . PHE A 1 157 ? -0.967 101.177 69.936 1.00 17.26 157 PHE A O 1
ATOM 1165 N N . GLY A 1 158 ? -2.305 102.268 71.369 1.00 14.87 158 GLY A N 1
ATOM 1166 C CA . GLY A 1 158 ? -3.492 101.768 70.724 1.00 15.29 158 GLY A CA 1
ATOM 1167 C C . GLY A 1 158 ? -4.755 102.330 71.323 1.00 14.25 158 GLY A C 1
ATOM 1168 O O . GLY A 1 158 ? -4.728 103.145 72.246 1.00 13.81 158 GLY A O 1
ATOM 1169 N N . PRO A 1 159 ? -5.890 101.873 70.806 1.00 14.57 159 PRO A N 1
ATOM 1170 C CA . PRO A 1 159 ? -7.180 102.458 71.176 1.00 14.23 159 PRO A CA 1
ATOM 1171 C C . PRO A 1 159 ? -7.728 101.844 72.458 1.00 12.82 159 PRO A C 1
ATOM 1172 O O . PRO A 1 159 ? -7.343 100.752 72.882 1.00 12.85 159 PRO A O 1
ATOM 1176 N N . ARG A 1 160 ? -8.679 102.569 73.052 1.00 14.51 160 ARG A N 1
ATOM 1177 C CA . ARG A 1 160 ? -9.324 102.102 74.276 1.00 12.37 160 ARG A CA 1
ATOM 1178 C C . ARG A 1 160 ? -10.016 100.756 74.069 1.00 11.69 160 ARG A C 1
ATOM 1179 O O . ARG A 1 160 ? -9.967 99.881 74.945 1.00 12.01 160 ARG A O 1
ATOM 1187 N N . PHE A 1 161 ? -10.679 100.572 72.925 1.00 12.10 161 PHE A N 1
ATOM 1188 C CA . PHE A 1 161 ? -11.490 99.380 72.666 1.00 12.16 161 PHE A CA 1
ATOM 1189 C C . PHE A 1 161 ? -10.986 98.685 71.410 1.00 12.95 161 PHE A C 1
ATOM 1190 O O . PHE A 1 161 ? -11.535 98.897 70.327 1.00 14.12 161 PHE A O 1
ATOM 1198 N N . PRO A 1 162 ? -9.992 97.807 71.505 1.00 12.44 162 PRO A N 1
ATOM 1199 C CA . PRO A 1 162 ? -9.526 97.125 70.290 1.00 14.66 162 PRO A CA 1
ATOM 1200 C C . PRO A 1 162 ? -10.518 96.073 69.832 1.00 12.63 162 PRO A C 1
ATOM 1201 O O . PRO A 1 162 ? -11.148 95.391 70.645 1.00 13.87 162 PRO A O 1
ATOM 1205 N N . ASP A 1 163 ? -10.626 95.933 68.517 1.00 14.89 163 ASP A N 1
ATOM 1206 C CA . ASP A 1 163 ? -11.322 94.818 67.898 1.00 14.71 163 ASP A CA 1
ATOM 1207 C C . ASP A 1 163 ? -10.341 93.671 67.704 1.00 17.73 163 ASP A C 1
ATOM 1208 O O . ASP A 1 163 ? -9.202 93.878 67.277 1.00 16.16 163 ASP A O 1
ATOM 1213 N N . LEU A 1 164 ? -10.787 92.457 68.023 1.00 15.70 164 LEU A N 1
ATOM 1214 C CA . LEU A 1 164 ? -9.932 91.279 67.950 1.00 15.13 164 LEU A CA 1
ATOM 1215 C C . LEU A 1 164 ? -10.247 90.387 66.761 1.00 17.58 164 LEU A C 1
ATOM 1216 O O . LEU A 1 164 ? -9.726 89.264 66.690 1.00 18.21 164 LEU A O 1
ATOM 1221 N N . SER A 1 165 ? -11.076 90.866 65.828 1.00 19.28 165 SER A N 1
ATOM 1222 C CA . SER A 1 165 ? -11.516 90.058 64.692 1.00 21.28 165 SER A CA 1
ATOM 1223 C C . SER A 1 165 ? -10.355 89.625 63.809 1.00 21.91 165 SER A C 1
ATOM 1224 O O . SER A 1 165 ? -10.443 88.590 63.138 1.00 27.50 165 SER A O 1
ATOM 1227 N N . ASN A 1 166 ? -9.270 90.399 63.779 1.00 19.12 166 ASN A N 1
ATOM 1228 C CA . ASN A 1 166 ? -8.089 90.062 62.992 1.00 22.05 166 ASN A CA 1
ATOM 1229 C C . ASN A 1 166 ? -6.856 89.933 63.878 1.00 20.14 166 ASN A C 1
ATOM 1230 O O . ASN A 1 166 ? -5.736 90.229 63.453 1.00 22.46 166 ASN A O 1
ATOM 1235 N N . ALA A 1 167 ? -7.054 89.475 65.114 1.00 18.20 167 ALA A N 1
ATOM 1236 C CA . ALA A 1 167 ? -5.935 89.311 66.035 1.00 18.33 167 ALA A CA 1
ATOM 1237 C C . ALA A 1 167 ? -4.956 88.256 65.544 1.00 20.10 167 ALA A C 1
ATOM 1238 O O . ALA A 1 167 ? -3.746 88.396 65.748 1.00 20.50 167 ALA A O 1
ATOM 1240 N N . TYR A 1 168 ? -5.454 87.209 64.889 1.00 16.51 168 TYR A N 1
ATOM 1241 C CA . TYR 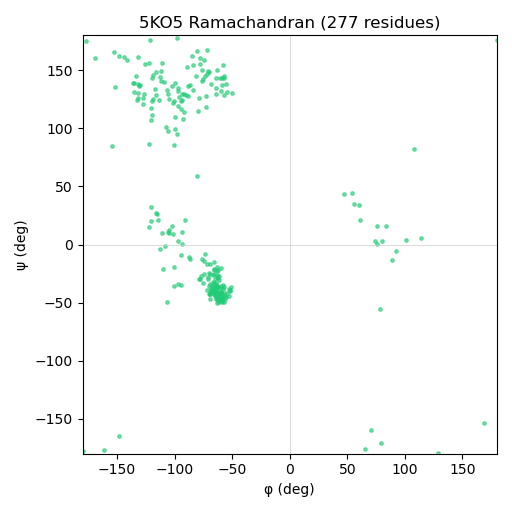A 1 168 ? -4.632 86.115 64.368 1.00 15.75 168 TYR A CA 1
ATOM 1242 C C . TYR A 1 168 ? -4.583 86.250 62.849 1.00 17.93 168 TYR A C 1
ATOM 1243 O O . TYR A 1 168 ? -5.520 85.863 62.146 1.00 19.64 168 TYR A O 1
ATOM 1252 N N . ASP A 1 169 ? -3.476 86.794 62.344 1.00 18.38 169 ASP A N 1
ATOM 1253 C CA . ASP A 1 169 ? -3.355 87.135 60.929 1.00 20.57 169 ASP A CA 1
ATOM 1254 C C . ASP A 1 169 ? -3.589 85.924 60.025 1.00 21.09 169 ASP A C 1
ATOM 1255 O O . ASP A 1 169 ? -2.976 84.867 60.197 1.00 19.93 169 ASP A O 1
ATOM 1260 N N . ARG A 1 170 ? -4.479 86.090 59.041 1.00 24.45 170 ARG A N 1
ATOM 1261 C CA . ARG A 1 170 ? -4.824 84.975 58.164 1.00 25.85 170 ARG A CA 1
ATOM 1262 C C . ARG A 1 170 ? -3.662 84.593 57.258 1.00 24.47 170 ARG A C 1
ATOM 1263 O O . ARG A 1 170 ? -3.383 83.403 57.068 1.00 23.51 170 ARG A O 1
ATOM 1271 N N . LEU A 1 171 ? -2.965 85.585 56.702 1.00 25.50 171 LEU A N 1
ATOM 1272 C CA . LEU A 1 171 ? -1.856 85.288 55.801 1.00 27.22 171 LEU A CA 1
ATOM 1273 C C . LEU A 1 171 ? -0.752 84.520 56.513 1.00 24.98 171 LEU A C 1
ATOM 1274 O O . LEU A 1 171 ? -0.120 83.639 55.922 1.00 27.29 171 LEU A O 1
ATOM 1279 N N . LEU A 1 172 ? -0.501 84.837 57.782 1.00 22.41 172 LEU A N 1
ATOM 1280 C CA . LEU A 1 172 ? 0.530 84.110 58.511 1.00 20.68 172 LEU A CA 1
ATOM 1281 C C . LEU A 1 172 ? 0.119 82.665 58.760 1.00 20.13 172 LEU A C 1
ATOM 1282 O O . LEU A 1 172 ? 0.958 81.756 58.698 1.00 22.43 172 LEU A O 1
ATOM 1287 N N . GLN A 1 173 ? -1.160 82.434 59.077 1.00 20.89 173 GLN A N 1
ATOM 1288 C CA . GLN A 1 173 ? -1.650 81.063 59.197 1.00 18.42 173 GLN A CA 1
ATOM 1289 C C . GLN A 1 173 ? -1.480 80.315 57.880 1.00 19.21 173 GLN A C 1
ATOM 1290 O O . GLN A 1 173 ? -1.059 79.154 57.867 1.00 21.41 173 GLN A O 1
ATOM 1296 N N . GLN A 1 174 ? -1.786 80.978 56.760 1.00 21.82 174 GLN A N 1
ATOM 1297 C CA . GLN A 1 174 ? -1.661 80.332 55.458 1.00 22.45 174 GLN A CA 1
ATOM 1298 C C . GLN A 1 174 ? -0.208 79.996 55.144 1.00 27.60 174 GLN A C 1
ATOM 1299 O O . GLN A 1 174 ? 0.080 78.918 54.613 1.00 26.54 174 GLN A O 1
ATOM 1305 N N . LEU A 1 175 ? 0.721 80.899 55.478 1.00 23.01 175 LEU A N 1
ATOM 1306 C CA . LEU A 1 175 ? 2.138 80.622 55.254 1.00 25.84 175 LEU A CA 1
ATOM 1307 C C . LEU A 1 175 ? 2.616 79.453 56.108 1.00 23.67 175 LEU A C 1
ATOM 1308 O O . LEU A 1 175 ? 3.350 78.582 55.624 1.00 24.08 175 LEU A O 1
ATOM 1313 N N . ALA A 1 176 ? 2.222 79.421 57.384 1.00 20.22 176 ALA A N 1
ATOM 1314 C CA . ALA A 1 176 ? 2.611 78.311 58.249 1.00 17.51 176 ALA A CA 1
ATOM 1315 C C . ALA A 1 176 ? 2.123 76.980 57.689 1.00 20.53 176 ALA A C 1
ATOM 1316 O O . ALA A 1 176 ? 2.880 75.999 57.646 1.00 22.83 176 ALA A O 1
ATOM 1318 N N . LEU A 1 177 ? 0.863 76.929 57.245 1.00 22.43 177 LEU A N 1
ATOM 1319 C CA . LEU A 1 177 ? 0.338 75.700 56.660 1.00 22.77 177 LEU A CA 1
ATOM 1320 C C . LEU A 1 177 ? 1.084 75.337 55.386 1.00 24.07 177 LEU A C 1
ATOM 1321 O O . LEU A 1 177 ? 1.399 74.163 55.161 1.00 24.71 177 LEU A O 1
ATOM 1326 N N . LYS A 1 178 ? 1.384 76.332 54.545 1.00 23.46 178 LYS A N 1
ATOM 1327 C CA . LYS A 1 178 ? 2.076 76.060 53.289 1.00 24.05 178 LYS A CA 1
ATOM 1328 C C . LYS A 1 178 ? 3.428 75.405 53.535 1.00 26.92 178 LYS A C 1
ATOM 1329 O O . LYS A 1 178 ? 3.807 74.459 52.833 1.00 29.99 178 LYS A O 1
ATOM 1335 N N . ILE A 1 179 ? 4.169 75.894 54.531 1.00 25.03 179 ILE A N 1
ATOM 1336 C CA . ILE A 1 179 ? 5.474 75.321 54.841 1.00 26.17 179 ILE A CA 1
ATOM 1337 C C . ILE A 1 179 ? 5.330 73.899 55.374 1.00 23.22 179 ILE A C 1
ATOM 1338 O O . ILE A 1 179 ? 6.153 73.025 55.076 1.00 26.94 179 ILE A O 1
ATOM 1343 N N . ALA A 1 180 ? 4.280 73.638 56.159 1.00 25.09 180 ALA A N 1
ATOM 1344 C CA . ALA A 1 180 ? 4.040 72.274 56.621 1.00 23.09 180 ALA A CA 1
ATOM 1345 C C . ALA A 1 180 ? 3.768 71.340 55.450 1.00 24.66 180 ALA A C 1
ATOM 1346 O O . ALA A 1 180 ? 4.243 70.199 55.433 1.00 26.23 180 ALA A O 1
ATOM 1348 N N . GLN A 1 181 ? 3.012 71.813 54.454 1.00 25.97 181 GLN A N 1
ATOM 1349 C CA . GLN A 1 181 ? 2.742 70.996 53.274 1.00 26.35 181 GLN A CA 1
ATOM 1350 C C . GLN A 1 181 ? 4.021 70.720 52.496 1.00 27.84 181 GLN A C 1
ATOM 1351 O O . GLN A 1 181 ? 4.234 69.600 52.011 1.00 31.22 181 GLN A O 1
ATOM 1357 N N . GLU A 1 182 ? 4.882 71.732 52.362 1.00 27.54 182 GLU A N 1
ATOM 1358 C CA . GLU A 1 182 ? 6.123 71.561 51.611 1.00 29.72 182 GLU A CA 1
ATOM 1359 C C . GLU A 1 182 ? 7.026 70.516 52.252 1.00 35.21 182 GLU A C 1
ATOM 1360 O O . GLU A 1 182 ? 7.799 69.847 51.552 1.00 36.02 182 GLU A O 1
ATOM 1366 N N . ASN A 1 183 ? 6.932 70.352 53.573 1.00 30.25 183 ASN A N 1
ATOM 1367 C CA . ASN A 1 183 ? 7.749 69.404 54.317 1.00 26.73 183 ASN A CA 1
ATOM 1368 C C . ASN A 1 183 ? 6.977 68.157 54.733 1.00 30.30 183 ASN A C 1
ATOM 1369 O O . ASN A 1 183 ? 7.462 67.389 55.572 1.00 30.33 183 ASN A O 1
ATOM 1374 N N . ASP A 1 184 ? 5.779 67.949 54.178 1.00 27.27 184 ASP A N 1
ATOM 1375 C CA . ASP A 1 184 ? 5.020 66.709 54.362 1.00 26.91 184 ASP A CA 1
ATOM 1376 C C . ASP A 1 184 ? 4.683 66.431 55.827 1.00 27.00 184 ASP A C 1
ATOM 1377 O O . ASP A 1 184 ? 4.630 65.276 56.257 1.00 28.79 184 ASP A O 1
ATOM 1382 N N . PHE A 1 185 ? 4.443 67.470 56.628 1.00 24.78 185 PHE A N 1
ATOM 1383 C CA . PHE A 1 185 ? 3.881 67.248 57.956 1.00 21.90 185 PHE A CA 1
ATOM 1384 C C . PHE A 1 185 ? 2.541 67.950 58.152 1.00 23.50 185 PHE A C 1
ATOM 1385 O O . PHE A 1 185 ? 2.105 68.148 59.287 1.00 24.31 185 PHE A O 1
ATOM 1393 N N . GLN A 1 186 ? 1.863 68.292 57.053 1.00 23.73 186 GLN A N 1
ATOM 1394 C CA . GLN A 1 186 ? 0.568 68.952 57.140 1.00 23.69 186 GLN A CA 1
ATOM 1395 C C . GLN A 1 186 ? -0.480 68.080 57.814 1.00 24.74 186 GLN A C 1
ATOM 1396 O O . GLN A 1 186 ? -1.461 68.612 58.344 1.00 24.61 186 GLN A O 1
ATOM 1402 N N . ASP A 1 187 ? -0.293 66.755 57.819 1.00 25.51 187 ASP A N 1
ATOM 1403 C CA . ASP A 1 187 ? -1.219 65.879 58.531 1.00 23.91 187 ASP A CA 1
ATOM 1404 C C . ASP A 1 187 ? -1.229 66.142 60.032 1.00 27.84 187 ASP A C 1
ATOM 1405 O O . ASP A 1 187 ? -2.186 65.756 60.713 1.00 27.25 187 ASP A O 1
ATOM 1410 N N . LEU A 1 188 ? -0.196 66.792 60.563 1.00 24.27 188 LEU A N 1
ATOM 1411 C CA . LEU A 1 188 ? -0.155 67.151 61.974 1.00 22.34 188 LEU A CA 1
ATOM 1412 C C . LEU A 1 188 ? -0.815 68.489 62.270 1.00 21.58 188 LEU A C 1
ATOM 1413 O O . LEU A 1 188 ? -1.009 68.818 63.445 1.00 21.42 188 LEU A O 1
ATOM 1418 N N . VAL A 1 189 ? -1.150 69.275 61.250 1.00 22.95 189 VAL A N 1
ATOM 1419 C CA . VAL A 1 189 ? -1.491 70.685 61.422 1.00 19.08 189 VAL A CA 1
ATOM 1420 C C . VAL A 1 189 ? -3.000 70.861 61.296 1.00 18.08 189 VAL A C 1
ATOM 1421 O O . VAL A 1 189 ? -3.601 70.468 60.285 1.00 22.56 189 VAL A O 1
ATOM 1425 N N . HIS A 1 190 ? -3.604 71.460 62.316 1.00 18.73 190 HIS A N 1
ATOM 1426 C CA . HIS A 1 190 ? -5.016 71.812 62.353 1.00 19.88 190 HIS A CA 1
ATOM 1427 C C . HIS A 1 190 ? -5.133 73.315 62.570 1.00 20.61 190 HIS A C 1
ATOM 1428 O O . HIS A 1 190 ? -4.140 74.016 62.763 1.00 21.60 190 HIS A O 1
ATOM 1435 N N . GLU A 1 191 ? -6.365 73.811 62.546 1.00 18.13 191 GLU A N 1
ATOM 1436 C CA . GLU A 1 191 ? -6.656 75.166 62.990 1.00 19.25 191 GLU A CA 1
ATOM 1437 C C . GLU A 1 191 ? -7.748 75.104 64.046 1.00 21.18 191 GLU A C 1
ATOM 1438 O O . GLU A 1 191 ? -8.533 74.155 64.089 1.00 22.29 191 GLU A O 1
ATOM 1444 N N . GLY A 1 192 ? -7.798 76.106 64.914 1.00 16.39 192 GLY A N 1
ATOM 1445 C CA . GLY A 1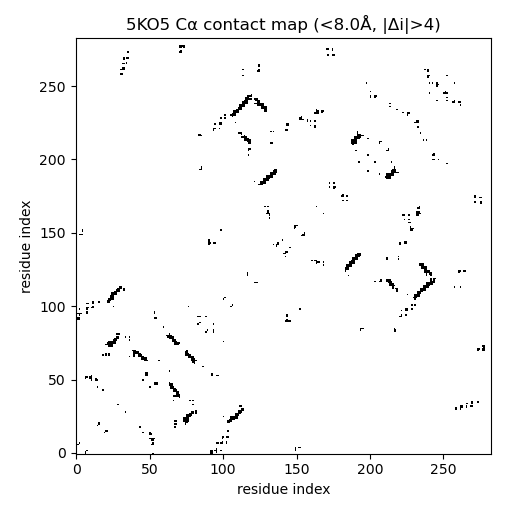 192 ? -8.813 76.019 65.945 1.00 17.56 192 GLY A CA 1
ATOM 1446 C C . GLY A 1 192 ? -8.858 77.229 66.850 1.00 16.35 192 GLY A C 1
ATOM 1447 O O . GLY A 1 192 ? -8.021 78.137 66.777 1.00 16.31 192 GLY A O 1
ATOM 1448 N N . VAL A 1 193 ? -9.855 77.198 67.730 1.00 15.34 193 VAL A N 1
ATOM 1449 C CA . VAL A 1 193 ? -10.130 78.264 68.688 1.00 14.62 193 VAL A CA 1
ATOM 1450 C C . VAL A 1 193 ? -9.501 77.898 70.026 1.00 17.18 193 VAL A C 1
ATOM 1451 O O . VAL A 1 193 ? -9.687 76.778 70.523 1.00 16.11 193 VAL A O 1
ATOM 1455 N N . TYR A 1 194 ? -8.780 78.848 70.620 1.00 14.36 194 TYR A N 1
ATOM 1456 C CA . TYR A 1 194 ? -8.049 78.647 71.871 1.00 14.23 194 TYR A CA 1
ATOM 1457 C C . TYR A 1 194 ? -8.836 79.223 73.046 1.00 13.75 194 TYR A C 1
ATOM 1458 O O . TYR A 1 194 ? -9.156 80.417 73.066 1.00 14.45 194 TYR A O 1
ATOM 1467 N N . ALA A 1 195 ? -9.128 78.389 74.039 1.00 12.72 195 ALA A N 1
ATOM 1468 C CA . ALA A 1 195 ? -9.722 78.884 75.276 1.00 12.49 195 ALA A CA 1
ATOM 1469 C C . ALA A 1 195 ? -8.608 79.203 76.256 1.00 12.05 195 ALA A C 1
ATOM 1470 O O . ALA A 1 195 ? -7.754 78.354 76.515 1.00 12.89 195 ALA A O 1
ATOM 1472 N N . PHE A 1 196 ? -8.643 80.412 76.829 1.00 11.52 196 PHE A N 1
ATOM 1473 C CA . PHE A 1 196 ? -7.669 80.828 77.835 1.00 11.56 196 PHE A CA 1
ATOM 1474 C C . PHE A 1 196 ? -8.238 80.506 79.213 1.00 11.37 196 PHE A C 1
ATOM 1475 O O . PHE A 1 196 ? -9.217 81.123 79.648 1.00 11.92 196 PHE A O 1
ATOM 1483 N N . ASN A 1 197 ? -7.653 79.486 79.859 1.00 11.31 197 ASN A N 1
ATOM 1484 C CA . ASN A 1 197 ? -7.858 79.168 81.273 1.00 10.54 197 ASN A CA 1
ATOM 1485 C C . ASN A 1 197 ? -6.752 79.842 82.064 1.00 10.37 197 ASN A C 1
ATOM 1486 O O . ASN A 1 197 ? -5.575 79.539 81.868 1.00 11.02 197 ASN A O 1
ATOM 1491 N N . GLY A 1 198 ? -7.115 80.773 82.941 1.00 9.96 198 GLY A N 1
ATOM 1492 C CA . GLY A 1 198 ? -6.096 81.457 83.717 1.00 10.61 198 GLY A CA 1
ATOM 1493 C C . GLY A 1 198 ? -5.132 80.514 84.416 1.00 10.20 198 GLY A C 1
ATOM 1494 O O . GLY A 1 198 ? -3.953 80.825 84.561 1.00 12.02 198 GLY A O 1
ATOM 1495 N N . GLY A 1 199 ? -5.623 79.373 84.895 1.00 9.88 199 GLY A N 1
ATOM 1496 C CA . GLY A 1 199 ? -4.743 78.405 85.541 1.00 11.52 199 GLY A CA 1
ATOM 1497 C C . GLY A 1 199 ? -4.409 78.778 86.981 1.00 10.05 199 GLY A C 1
ATOM 1498 O O . GLY A 1 199 ? -4.943 79.745 87.519 1.00 11.07 199 GLY A O 1
ATOM 1499 N N . PRO A 1 200 ? -3.462 78.076 87.607 1.00 9.51 200 PRO A N 1
ATOM 1500 C CA . PRO A 1 200 ? -2.527 77.109 87.009 1.00 10.49 200 PRO A CA 1
ATOM 1501 C C . PRO A 1 200 ? -2.974 75.658 87.137 1.00 11.19 200 PRO A C 1
ATOM 1502 O O . PRO A 1 200 ? -2.220 74.767 86.732 1.00 11.86 200 PRO A O 1
ATOM 1506 N N . THR A 1 201 ? -4.148 75.389 87.701 1.00 10.21 201 THR A N 1
ATOM 1507 C CA . THR A 1 201 ? -4.652 74.020 87.645 1.00 11.41 201 THR A CA 1
ATOM 1508 C C . THR A 1 201 ? -5.013 73.689 86.207 1.00 11.17 201 THR A C 1
ATOM 1509 O O . THR A 1 201 ? -5.583 74.516 85.486 1.00 11.55 201 THR A O 1
ATOM 1513 N N . TYR A 1 202 ? -4.669 72.477 85.773 1.00 11.98 202 TYR A N 1
ATOM 1514 C CA . TYR A 1 202 ? -5.139 72.032 84.472 1.00 11.61 202 TYR A CA 1
ATOM 1515 C C . TYR A 1 202 ? -6.659 72.076 84.431 1.00 12.32 202 TYR A C 1
ATOM 1516 O O . TYR A 1 202 ? -7.337 71.999 85.463 1.00 13.61 202 TYR A O 1
ATOM 1525 N N . GLU A 1 203 ? -7.185 72.222 83.229 1.00 11.95 203 GLU A N 1
ATOM 1526 C CA . GLU A 1 203 ? -8.619 72.129 83.018 1.00 11.99 203 GLU A CA 1
ATOM 1527 C C . GLU A 1 203 ? -9.163 70.863 83.675 1.00 12.36 203 GLU A C 1
ATOM 1528 O O . GLU A 1 203 ? -8.602 69.772 83.520 1.00 12.74 203 GLU A O 1
ATOM 1534 N N . SER A 1 204 ? -10.229 71.017 84.463 1.00 13.06 204 SER A N 1
ATOM 1535 C CA . SER A 1 204 ? -10.845 69.850 85.072 1.00 13.22 204 SER A CA 1
ATOM 1536 C C . SER A 1 204 ? -11.622 69.082 84.007 1.00 15.21 204 SER A C 1
ATOM 1537 O O . SER A 1 204 ? -11.987 69.649 82.971 1.00 14.19 204 SER A O 1
ATOM 1540 N N . PRO A 1 205 ? -11.887 67.789 84.234 1.00 15.09 205 PRO A N 1
ATOM 1541 C CA . PRO A 1 205 ? -12.658 67.029 83.235 1.00 15.72 205 PRO A CA 1
ATOM 1542 C C . PRO A 1 205 ? -13.971 67.697 82.870 1.00 14.39 205 PRO A C 1
ATOM 1543 O O . PRO A 1 205 ? -14.373 67.693 81.700 1.00 16.92 205 PRO A O 1
ATOM 1547 N N . ASP A 1 206 ? -14.655 68.288 83.847 1.00 14.62 206 ASP A N 1
ATOM 1548 C CA . ASP A 1 206 ? -15.928 68.923 83.539 1.00 13.80 206 ASP A CA 1
ATOM 1549 C C . ASP A 1 206 ? -15.762 70.283 82.887 1.00 13.93 206 ASP A C 1
ATOM 1550 O O . ASP A 1 206 ? -16.619 70.678 82.087 1.00 15.16 206 ASP A O 1
ATOM 1555 N N . GLU A 1 207 ? -14.681 71.003 83.198 1.00 13.77 207 GLU A N 1
ATOM 1556 C CA . GLU A 1 207 ? -14.354 72.194 82.420 1.00 12.91 207 GLU A CA 1
ATOM 1557 C C . GLU A 1 207 ? -14.059 71.836 80.971 1.00 14.50 207 GLU A C 1
ATOM 1558 O O . GLU A 1 207 ? -14.532 72.515 80.050 1.00 14.30 207 GLU A O 1
ATOM 1564 N N . SER A 1 208 ? -13.306 70.755 80.745 1.00 12.67 208 SER A N 1
ATOM 1565 C CA . SER A 1 208 ? -13.054 70.326 79.372 1.00 14.56 208 SER A CA 1
ATOM 1566 C C . SER A 1 208 ? -14.354 70.016 78.648 1.00 14.66 208 SER A C 1
ATOM 1567 O O . SER A 1 208 ? -14.535 70.405 77.489 1.00 15.72 208 SER A O 1
ATOM 1570 N N . ASN A 1 209 ? -15.270 69.310 79.311 1.00 15.75 209 ASN A N 1
ATOM 1571 C CA . ASN A 1 209 ? -16.543 68.980 78.675 1.00 17.31 209 ASN A CA 1
ATOM 1572 C C . ASN A 1 209 ? -17.346 70.231 78.355 1.00 17.15 209 ASN A C 1
ATOM 1573 O O . ASN A 1 209 ? -17.998 70.309 77.310 1.00 18.44 209 ASN A O 1
ATOM 1578 N N . MET A 1 210 ? -17.295 71.232 79.234 1.00 16.26 210 MET A N 1
ATOM 1579 C CA . MET A 1 210 ? -17.950 72.497 78.939 1.00 16.38 210 MET A CA 1
ATOM 1580 C C . MET A 1 210 ? -17.330 73.158 77.714 1.00 17.37 210 MET A C 1
ATOM 1581 O O . MET A 1 210 ? -18.046 73.643 76.828 1.00 19.04 210 MET A O 1
ATOM 1586 N N . LEU A 1 211 ? -15.995 73.167 77.640 1.00 16.37 211 LEU A N 1
ATOM 1587 C CA . LEU A 1 211 ? -15.319 73.806 76.509 1.00 18.19 211 LEU A CA 1
ATOM 1588 C C . LEU A 1 211 ? -15.680 73.133 75.197 1.00 25.47 211 LEU A C 1
ATOM 1589 O O . LEU A 1 211 ? -15.805 73.795 74.157 1.00 23.74 211 LEU A O 1
ATOM 1594 N N . LEU A 1 212 ? -15.838 71.815 75.222 1.00 18.86 212 LEU A N 1
ATOM 1595 C CA . LEU A 1 212 ? -16.320 71.109 74.044 1.00 25.17 212 LEU A CA 1
ATOM 1596 C C . LEU A 1 212 ? -17.668 71.664 73.593 1.00 26.80 212 LEU A C 1
ATOM 1597 O O . LEU A 1 212 ? -17.857 71.986 72.414 1.00 32.39 212 LEU A O 1
ATOM 1602 N N . LYS A 1 213 ? -18.612 71.804 74.528 1.00 21.74 213 LYS A N 1
ATOM 1603 C CA . LYS A 1 213 ? -19.933 72.324 74.179 1.00 24.64 213 LYS A CA 1
ATOM 1604 C C . LYS A 1 213 ? -19.866 73.756 73.663 1.00 25.65 213 LYS A C 1
ATOM 1605 O O . LYS A 1 213 ? -20.743 74.179 72.899 1.00 37.09 213 LYS A O 1
ATOM 1611 N N . LEU A 1 214 ? -18.850 74.513 74.056 1.00 25.54 214 LEU A N 1
ATOM 1612 C CA . LEU A 1 214 ? -18.745 75.925 73.713 1.00 24.24 214 LEU A CA 1
ATOM 1613 C C . LEU A 1 214 ? -17.934 76.181 72.447 1.00 35.89 214 LEU A C 1
ATOM 1614 O O . LEU A 1 214 ? -17.608 77.340 72.165 1.00 36.57 214 LEU A O 1
ATOM 1619 N N . GLY A 1 215 ? -17.612 75.132 71.685 1.00 40.06 215 GLY A N 1
ATOM 1620 C CA . GLY A 1 215 ? -16.897 75.253 70.433 1.00 45.65 215 GLY A CA 1
ATOM 1621 C C . GLY A 1 215 ? -15.384 75.222 70.532 1.00 52.23 215 GLY A C 1
ATOM 1622 O O . GLY A 1 215 ? -14.717 75.043 69.505 1.00 62.14 215 GLY A O 1
ATOM 1623 N N . CYS A 1 216 ? -14.829 75.365 71.736 1.00 32.32 216 CYS A N 1
ATOM 1624 C CA A CYS A 1 216 ? -13.387 75.480 71.891 0.08 31.45 216 CYS A CA 1
ATOM 1625 C CA B CYS A 1 216 ? -13.383 75.475 71.898 0.92 26.70 216 CYS A CA 1
ATOM 1626 C C . CYS A 1 216 ? -12.667 74.238 71.374 1.00 20.72 216 CYS A C 1
ATOM 1627 O O . CYS A 1 216 ? -13.086 73.104 71.614 1.00 19.78 216 CYS A O 1
ATOM 1632 N N . ASP A 1 217 ? -11.559 74.463 70.677 1.00 16.59 217 ASP A N 1
ATOM 1633 C CA . ASP A 1 217 ? -10.756 73.367 70.152 1.00 15.48 217 ASP A CA 1
ATOM 1634 C C . ASP A 1 217 ? -9.574 72.999 71.030 1.00 16.31 217 ASP A C 1
ATOM 1635 O O . ASP A 1 217 ? -9.206 71.821 71.071 1.00 15.28 217 ASP A O 1
ATOM 1640 N N . VAL A 1 218 ? -8.952 73.973 71.702 1.00 14.58 218 VAL A N 1
ATOM 1641 C CA . VAL A 1 218 ? -7.789 73.755 72.557 1.00 14.33 218 VAL A CA 1
ATOM 1642 C C . VAL A 1 218 ? -7.936 74.654 73.779 1.00 13.40 218 VAL A C 1
ATOM 1643 O O . VAL A 1 218 ? -8.678 75.637 73.758 1.00 14.36 218 VAL A O 1
ATOM 1647 N N . VAL A 1 219 ? -7.236 74.300 74.858 1.00 12.67 219 VAL A N 1
ATOM 1648 C CA . VAL A 1 219 ? -7.255 75.100 76.084 1.00 11.87 219 VAL A CA 1
ATOM 1649 C C . VAL A 1 219 ? -5.835 75.224 76.625 1.00 13.08 219 VAL A C 1
ATOM 1650 O O . VAL A 1 219 ? -5.056 74.262 76.597 1.00 13.69 219 VAL A O 1
ATOM 1654 N N . GLY A 1 220 ? -5.483 76.415 77.104 1.00 11.72 220 GLY A N 1
ATOM 1655 C CA . GLY A 1 220 ? -4.184 76.583 77.726 1.00 12.03 220 GLY A CA 1
ATOM 1656 C C . GLY A 1 220 ? -4.181 77.828 78.579 1.00 13.01 220 GLY A C 1
ATOM 1657 O O . GLY A 1 220 ? -5.190 78.527 78.690 1.00 12.33 220 GLY A O 1
ATOM 1658 N N . MET A 1 221 ? -3.011 78.115 79.154 1.00 12.06 221 MET A N 1
ATOM 1659 C CA . MET A 1 221 ? -2.880 79.101 80.224 1.00 11.49 221 MET A CA 1
ATOM 1660 C C . MET A 1 221 ? -2.059 80.322 79.818 1.00 12.84 221 MET A C 1
ATOM 1661 O O . MET A 1 221 ? -1.548 81.041 80.685 1.00 13.24 221 MET A O 1
ATOM 1666 N N . SER A 1 222 ? -1.924 80.584 78.528 1.00 12.57 222 SER A N 1
ATOM 1667 C CA . SER A 1 222 ? -1.034 81.655 78.111 1.00 13.78 222 SER A CA 1
ATOM 1668 C C . SER A 1 222 ? -1.585 82.273 76.838 1.00 13.47 222 SER A C 1
ATOM 1669 O O . SER A 1 222 ? -2.750 82.067 76.483 1.00 13.12 222 SER A O 1
ATOM 1672 N N . THR A 1 223 ? -0.725 83.041 76.168 1.00 13.37 223 THR A N 1
ATOM 1673 C CA . THR A 1 223 ? -0.855 83.424 74.764 1.00 12.32 223 THR A CA 1
ATOM 1674 C C . THR A 1 223 ? -1.850 84.555 74.538 1.00 14.08 223 THR A C 1
ATOM 1675 O O . THR A 1 223 ? -1.488 85.581 73.961 1.00 13.56 223 THR A O 1
ATOM 1679 N N . VAL A 1 224 ? -3.093 84.391 74.984 1.00 13.04 224 VAL A N 1
ATOM 1680 C CA . VAL A 1 224 ? -4.130 85.405 74.800 1.00 11.63 224 VAL A CA 1
ATOM 1681 C C . VAL A 1 224 ? -3.719 86.777 75.344 1.00 11.94 224 VAL A C 1
ATOM 1682 O O . VAL A 1 224 ? -3.956 87.787 74.663 1.00 12.05 224 VAL A O 1
ATOM 1686 N N . PRO A 1 225 ? -3.083 86.890 76.517 1.00 11.37 225 PRO A N 1
ATOM 1687 C CA . PRO A 1 225 ? -2.673 88.238 76.967 1.00 10.87 225 PRO A CA 1
ATOM 1688 C C . PRO A 1 225 ? -1.694 88.893 76.012 1.00 10.65 225 PRO A C 1
ATOM 1689 O O . PRO A 1 225 ? -1.868 90.063 75.645 1.00 12.00 225 PRO A O 1
ATOM 1693 N N . GLU A 1 226 ? -0.707 88.129 75.544 1.00 13.47 226 GLU A N 1
ATOM 1694 C CA . GLU A 1 226 ? 0.280 88.683 74.622 1.00 13.58 226 GLU A CA 1
ATOM 1695 C C . GLU A 1 226 ? -0.357 89.039 73.295 1.00 12.49 226 GLU A C 1
ATOM 1696 O O . GLU A 1 226 ? -0.018 90.074 72.703 1.00 13.72 226 GLU A O 1
ATOM 1702 N N . VAL A 1 227 ? -1.258 88.183 72.797 1.00 12.21 227 VAL A N 1
ATOM 1703 C CA . VAL A 1 227 ? -1.977 88.461 71.558 1.00 13.12 227 VAL A CA 1
ATOM 1704 C C . VAL A 1 227 ? -2.712 89.788 71.650 1.00 12.26 227 VAL A C 1
ATOM 1705 O O . VAL A 1 227 ? -2.702 90.588 70.705 1.00 13.15 227 VAL A O 1
ATOM 1709 N N . ILE A 1 228 ? -3.369 90.041 72.784 1.00 11.86 228 ILE A N 1
ATOM 1710 C CA . ILE A 1 228 ? -4.166 91.252 72.923 1.00 10.74 228 ILE A CA 1
ATOM 1711 C C . ILE A 1 228 ? -3.271 92.481 72.971 1.00 11.70 228 ILE A C 1
ATOM 1712 O O . ILE A 1 228 ? -3.563 93.492 72.328 1.00 12.01 228 ILE A O 1
ATOM 1717 N N . ILE A 1 229 ? -2.160 92.415 73.712 1.00 11.46 229 ILE A N 1
ATOM 1718 C CA . ILE A 1 229 ? -1.262 93.569 73.759 1.00 11.64 229 ILE A CA 1
ATOM 1719 C C . ILE A 1 229 ? -0.677 93.837 72.380 1.00 11.85 229 ILE A C 1
ATOM 1720 O O . ILE A 1 229 ? -0.591 94.992 71.944 1.00 12.29 229 ILE A O 1
ATOM 1725 N N . ALA A 1 230 ? -0.293 92.777 71.664 1.00 12.78 230 ALA A N 1
ATOM 1726 C CA . ALA A 1 230 ? 0.234 92.937 70.310 1.00 11.89 230 ALA A CA 1
ATOM 1727 C C . ALA A 1 230 ? -0.817 93.543 69.383 1.00 13.69 230 ALA A C 1
ATOM 1728 O O . ALA A 1 230 ? -0.537 94.507 68.652 1.00 13.37 230 ALA A O 1
ATOM 1730 N N . CYS A 1 231 ? -2.037 92.994 69.408 1.00 12.55 231 CYS A N 1
ATOM 1731 C CA . CYS A 1 231 ? -3.107 93.502 68.556 1.00 13.39 231 CYS A CA 1
ATOM 1732 C C . CYS A 1 231 ? -3.395 94.966 68.865 1.00 12.93 231 CYS A C 1
ATOM 1733 O O . CYS A 1 231 ? -3.593 95.781 67.955 1.00 16.74 231 CYS A O 1
ATOM 1736 N N . HIS A 1 232 ? -3.390 95.319 70.150 1.00 12.92 232 HIS A N 1
ATOM 1737 C CA . HIS A 1 232 ? -3.658 96.690 70.560 1.00 14.12 232 HIS A CA 1
ATOM 1738 C C . HIS A 1 232 ? -2.669 97.666 69.924 1.00 13.52 232 HIS A C 1
ATOM 1739 O O . HIS A 1 232 ? -3.056 98.768 69.516 1.00 15.79 232 HIS A O 1
ATOM 1746 N N . CYS A 1 233 ? -1.395 97.274 69.806 1.00 13.27 233 CYS A N 1
ATOM 1747 C CA . CYS A 1 233 ? -0.384 98.175 69.260 1.00 16.41 233 CYS A CA 1
ATOM 1748 C C . CYS A 1 233 ? -0.012 97.865 67.808 1.00 16.18 233 CYS A C 1
ATOM 1749 O O . CYS A 1 233 ? 1.011 98.360 67.318 1.00 18.62 233 CYS A O 1
ATOM 1752 N N . GLY A 1 234 ? -0.826 97.081 67.103 1.00 15.60 234 GLY A N 1
ATOM 1753 C CA . GLY A 1 234 ? -0.647 96.905 65.670 1.00 16.47 234 GLY A CA 1
ATOM 1754 C C . GLY A 1 234 ? 0.364 95.863 65.233 1.00 16.58 234 GLY A C 1
ATOM 1755 O O . GLY A 1 234 ? 0.783 95.880 64.068 1.00 20.16 234 GLY A O 1
ATOM 1756 N N . ILE A 1 235 ? 0.775 94.961 66.117 1.00 16.11 235 ILE A N 1
ATOM 1757 C CA . ILE A 1 235 ? 1.690 93.878 65.781 1.00 15.65 235 ILE A CA 1
ATOM 1758 C C . ILE A 1 235 ? 0.861 92.679 65.338 1.00 15.08 235 ILE A C 1
ATOM 1759 O O . ILE A 1 235 ? -0.074 92.263 66.036 1.00 17.05 235 ILE A O 1
ATOM 1764 N N . LYS A 1 236 ? 1.194 92.125 64.174 1.00 15.80 236 LYS A N 1
ATOM 1765 C CA . LYS A 1 236 ? 0.515 90.935 63.676 1.00 16.96 236 LYS A CA 1
ATOM 1766 C C . LYS A 1 236 ? 1.020 89.714 64.432 1.00 17.23 236 LYS A C 1
ATOM 1767 O O . LYS A 1 236 ? 2.170 89.672 64.868 1.00 18.17 236 LYS A O 1
ATOM 1773 N N . VAL A 1 237 ? 0.158 88.710 64.575 1.00 16.00 237 VAL A N 1
ATOM 1774 C CA . VAL A 1 237 ? 0.456 87.559 65.420 1.00 13.96 237 VAL A CA 1
ATOM 1775 C C . VAL A 1 237 ? 0.202 86.262 64.666 1.00 14.33 237 VAL A C 1
ATOM 1776 O O . VAL A 1 237 ? -0.811 86.126 63.972 1.00 18.27 237 VAL A O 1
ATOM 1780 N N . LEU A 1 238 ? 1.122 85.307 64.824 1.00 16.55 238 LEU A N 1
ATOM 1781 C CA . LEU A 1 238 ? 0.898 83.900 64.519 1.00 15.13 238 LEU A CA 1
ATOM 1782 C C . LEU A 1 238 ? 1.090 83.147 65.826 1.00 15.48 238 LEU A C 1
ATOM 1783 O O . LEU A 1 238 ? 2.132 83.297 66.471 1.00 16.32 238 LEU A O 1
ATOM 1788 N N . ALA A 1 239 ? 0.089 82.367 66.232 1.00 15.12 239 ALA A N 1
ATOM 1789 C CA . ALA A 1 239 ? 0.156 81.609 67.473 1.00 13.47 239 ALA A CA 1
ATOM 1790 C C . ALA A 1 239 ? -0.138 80.155 67.159 1.00 1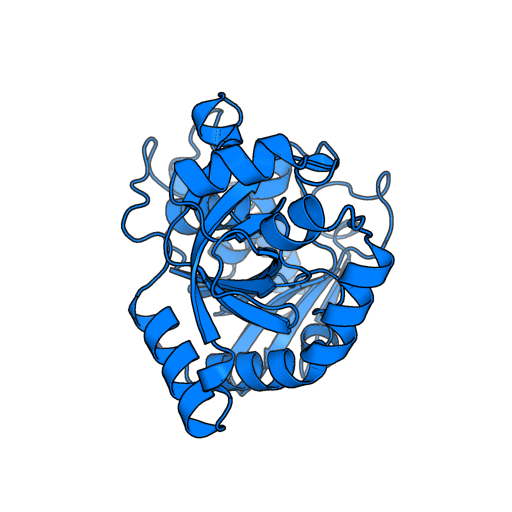5.46 239 ALA A C 1
ATOM 1791 O O . ALA A 1 239 ? -1.135 79.857 66.496 1.00 17.26 239 ALA A O 1
ATOM 1793 N N . VAL A 1 240 ? 0.725 79.253 67.634 1.00 16.66 240 VAL A N 1
ATOM 1794 C CA . VAL A 1 240 ? 0.615 77.829 67.339 1.00 16.66 240 VAL A CA 1
ATOM 1795 C C . VAL A 1 240 ? 0.642 77.059 68.650 1.00 16.11 240 VAL A C 1
ATOM 1796 O O . VAL A 1 240 ? 1.561 77.238 69.455 1.00 17.15 240 VAL A O 1
ATOM 1800 N N . SER A 1 241 ? -0.362 76.213 68.867 1.00 14.99 241 SER A N 1
ATOM 1801 C CA . SER A 1 241 ? -0.390 75.330 70.027 1.00 14.86 241 SER A CA 1
ATOM 1802 C C . SER A 1 241 ? 0.129 73.952 69.648 1.00 15.00 241 SER A C 1
ATOM 1803 O O . SER A 1 241 ? -0.244 73.401 68.610 1.00 17.90 241 SER A O 1
ATOM 1806 N N . LEU A 1 242 ? 0.990 73.399 70.497 1.00 14.46 242 LEU A N 1
ATOM 1807 C CA . LEU A 1 242 ? 1.348 71.990 70.427 1.00 17.13 242 LEU A CA 1
ATOM 1808 C C . LEU A 1 242 ? 0.444 71.240 71.397 1.00 16.76 242 LEU A C 1
ATOM 1809 O O . LEU A 1 242 ? 0.393 71.574 72.582 1.00 14.53 242 LEU A O 1
ATOM 1814 N N . ILE A 1 243 ? -0.279 70.244 70.893 1.00 15.67 243 ILE A N 1
ATOM 1815 C CA . ILE A 1 243 ? -1.256 69.516 71.697 1.00 16.61 243 ILE A CA 1
ATOM 1816 C C . ILE A 1 243 ? -0.520 68.491 72.555 1.00 13.63 243 ILE A C 1
ATOM 1817 O O . ILE A 1 243 ? 0.086 67.547 72.038 1.00 15.52 243 ILE A O 1
ATOM 1822 N N . ALA A 1 244 ? -0.570 68.672 73.876 1.00 13.30 244 ALA A N 1
ATOM 1823 C CA . ALA A 1 244 ? 0.098 67.734 74.777 1.00 14.10 244 ALA A CA 1
ATOM 1824 C C . ALA A 1 244 ? -0.712 66.458 74.985 1.00 16.01 244 ALA A C 1
ATOM 1825 O O . ALA A 1 244 ? -0.138 65.391 75.211 1.00 17.62 244 ALA A O 1
ATOM 1827 N N . ASN A 1 245 ? -2.034 66.552 74.904 1.00 16.07 245 ASN A N 1
ATOM 1828 C CA . ASN A 1 245 ? -2.929 65.458 75.246 1.00 15.88 245 ASN A CA 1
ATOM 1829 C C . ASN A 1 245 ? -4.302 65.877 74.766 1.00 17.13 245 ASN A C 1
ATOM 1830 O O . ASN A 1 245 ? -4.553 67.061 74.545 1.00 17.39 245 ASN A O 1
ATOM 1835 N N . ASN A 1 246 ? -5.194 64.910 74.610 1.00 16.18 246 ASN A N 1
ATOM 1836 C CA . ASN A 1 246 ? -6.594 65.228 74.374 1.00 15.54 246 ASN A CA 1
ATOM 1837 C C . ASN A 1 246 ? -7.329 65.081 75.696 1.00 16.17 246 ASN A C 1
ATOM 1838 O O . ASN A 1 246 ? -7.504 63.964 76.200 1.00 15.57 246 ASN A O 1
ATOM 1843 N N . SER A 1 247 ? -7.755 66.212 76.254 1.00 14.75 247 SER A N 1
ATOM 1844 C CA . SER A 1 247 ? -8.333 66.193 77.591 1.00 14.72 247 SER A CA 1
ATOM 1845 C C . SER A 1 247 ? -9.701 65.534 77.622 1.00 14.49 247 SER A C 1
ATOM 1846 O O . SER A 1 247 ? -10.101 65.006 78.662 1.00 14.95 247 SER A O 1
ATOM 1849 N N . ILE A 1 248 ? -10.441 65.573 76.513 1.00 16.00 248 ILE A N 1
ATOM 1850 C CA . ILE A 1 248 ? -11.740 64.908 76.476 1.00 15.65 248 ILE A CA 1
ATOM 1851 C C . ILE A 1 248 ? -11.553 63.399 76.507 1.00 16.10 248 ILE A C 1
ATOM 1852 O O . ILE A 1 248 ? -12.208 62.688 77.276 1.00 16.72 248 ILE A O 1
ATOM 1857 N N . LEU A 1 249 ? -10.637 62.897 75.678 1.00 17.37 249 LEU A N 1
ATOM 1858 C CA . LEU A 1 249 ? -10.318 61.478 75.681 1.00 19.20 249 LEU A CA 1
ATOM 1859 C C . LEU A 1 249 ? -9.767 61.048 77.034 1.00 17.10 249 LEU A C 1
ATOM 1860 O O . LEU A 1 249 ? -10.153 59.999 77.565 1.00 19.58 249 LEU A O 1
ATOM 1865 N N . ASP A 1 250 ? -8.882 61.859 77.627 1.00 16.18 250 ASP A N 1
ATOM 1866 C CA . ASP A 1 250 ? -8.306 61.479 78.912 1.00 16.74 250 ASP A CA 1
ATOM 1867 C C . ASP A 1 250 ? -9.380 61.401 79.993 1.00 17.71 250 ASP A C 1
ATOM 1868 O O . ASP A 1 250 ? -9.346 60.504 80.844 1.00 21.92 250 ASP A O 1
ATOM 1873 N N . ALA A 1 251 ? -10.340 62.334 79.982 1.00 18.56 251 ALA A N 1
ATOM 1874 C CA . ALA A 1 251 ? -11.440 62.253 80.943 1.00 20.08 251 ALA A CA 1
ATOM 1875 C C . ALA A 1 251 ? -12.277 61.001 80.724 1.00 20.63 251 ALA A C 1
ATOM 1876 O O . ALA A 1 251 ? -12.710 60.360 81.690 1.00 23.82 251 ALA A O 1
ATOM 1878 N N . GLU A 1 252 ? -12.498 60.618 79.459 1.00 19.64 252 GLU A N 1
ATOM 1879 C CA . GLU A 1 252 ? -13.263 59.405 79.180 1.00 21.08 252 GLU A CA 1
ATOM 1880 C C . GLU A 1 252 ? -12.542 58.156 79.665 1.00 23.66 252 GLU A C 1
ATOM 1881 O O . GLU A 1 252 ? -13.190 57.142 79.951 1.00 25.64 252 GLU A O 1
ATOM 1887 N N . ASN A 1 253 ? -11.214 58.211 79.767 1.00 21.05 253 ASN A N 1
ATOM 1888 C CA . ASN A 1 253 ? -10.403 57.064 80.138 1.00 20.29 253 ASN A CA 1
ATOM 1889 C C . 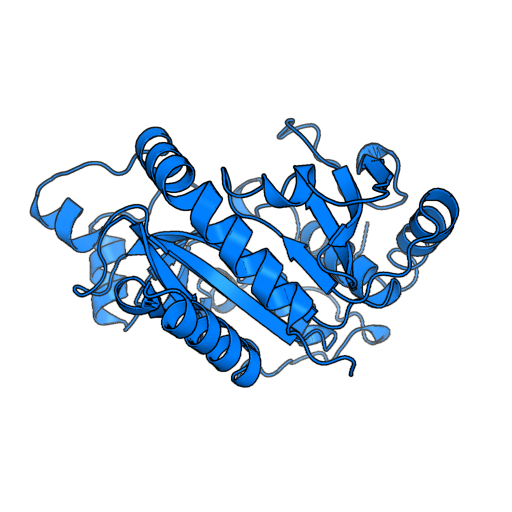ASN A 1 253 ? -9.769 57.196 81.520 1.00 21.37 253 ASN A C 1
ATOM 1890 O O . ASN A 1 253 ? -8.909 56.383 81.870 1.00 24.96 253 ASN A O 1
ATOM 1895 N N . ASP A 1 254 ? -10.167 58.197 82.307 1.00 24.09 254 ASP A N 1
ATOM 1896 C CA . ASP A 1 254 ? -9.615 58.410 83.649 1.00 27.87 254 ASP A CA 1
ATOM 1897 C C . ASP A 1 254 ? -8.090 58.505 83.632 1.00 25.63 254 ASP A C 1
ATOM 1898 O O . ASP A 1 254 ? -7.407 57.912 84.468 1.00 30.32 254 ASP A O 1
ATOM 1903 N N . VAL A 1 255 ? -7.551 59.250 82.667 1.00 22.01 255 VAL A N 1
ATOM 1904 C CA . VAL A 1 255 ? -6.111 59.439 82.513 1.00 22.92 255 VAL A CA 1
ATOM 1905 C C . VAL A 1 255 ? -5.750 60.848 82.965 1.00 23.04 255 VAL A C 1
ATOM 1906 O O . VAL A 1 255 ? -6.393 61.828 82.560 1.00 20.15 255 VAL A O 1
ATOM 1910 N N . SER A 1 256 ? -4.700 60.953 83.773 1.00 26.80 256 SER A N 1
ATOM 1911 C CA . SER A 1 256 ? -4.308 62.227 84.356 1.00 24.77 256 SER A CA 1
ATOM 1912 C C . SER A 1 256 ? -3.567 63.094 83.346 1.00 27.69 256 SER A C 1
ATOM 1913 O O . SER A 1 256 ? -2.963 62.602 82.390 1.00 23.99 256 SER A O 1
ATOM 1916 N N . ILE A 1 257 ? -3.616 64.399 83.580 1.00 21.48 257 ILE A N 1
ATOM 1917 C CA . ILE A 1 257 ? -2.810 65.385 82.864 1.00 20.91 257 ILE A CA 1
ATOM 1918 C C . ILE A 1 257 ? -1.631 65.741 83.756 1.00 26.32 257 ILE A C 1
ATOM 1919 O O . ILE A 1 257 ? -1.794 65.897 84.972 1.00 25.49 257 ILE A O 1
ATOM 1924 N N . ASN A 1 258 ? -0.442 65.880 83.172 1.00 21.87 258 ASN A N 1
ATOM 1925 C CA . ASN A 1 258 ? 0.758 65.982 83.987 1.00 24.42 258 ASN A CA 1
ATOM 1926 C C . ASN A 1 258 ? 1.823 66.795 83.255 1.00 26.68 258 ASN A C 1
ATOM 1927 O O . ASN A 1 258 ? 2.044 66.594 82.059 1.00 20.12 258 ASN A O 1
ATOM 1932 N N . HIS A 1 259 ? 2.482 67.714 83.975 1.00 21.23 259 HIS A N 1
ATOM 1933 C CA . HIS A 1 259 ? 3.454 68.593 83.320 1.00 21.01 259 HIS A CA 1
ATOM 1934 C C . HIS A 1 259 ? 4.643 67.811 82.760 1.00 20.22 259 HIS A C 1
ATOM 1935 O O . HIS A 1 259 ? 5.217 68.205 81.737 1.00 19.53 259 HIS A O 1
ATOM 1942 N N . GLU A 1 260 ? 5.043 66.722 83.425 1.00 20.69 260 GLU A N 1
ATOM 1943 C CA . GLU A 1 260 ? 6.126 65.898 82.887 1.00 20.59 260 GLU A CA 1
ATOM 1944 C C . GLU A 1 260 ? 5.719 65.257 81.565 1.00 19.27 260 GLU A C 1
ATOM 1945 O O . GLU A 1 260 ? 6.525 65.186 80.625 1.00 19.06 260 GLU A O 1
ATOM 1951 N N . LYS A 1 261 ? 4.478 64.777 81.470 1.00 19.26 261 LYS A N 1
ATOM 1952 C CA . LYS A 1 261 ? 4.001 64.242 80.199 1.00 21.04 261 LYS A CA 1
ATOM 1953 C C . LYS A 1 261 ? 3.912 65.337 79.151 1.00 19.69 261 LYS A C 1
ATOM 1954 O O . LYS A 1 261 ? 4.254 65.118 77.980 1.00 20.84 261 LYS A O 1
ATOM 1960 N N . VAL A 1 262 ? 3.480 66.531 79.558 1.00 18.01 262 VAL A N 1
ATOM 1961 C CA . VAL A 1 262 ? 3.424 67.660 78.634 1.00 18.43 262 VAL A CA 1
ATOM 1962 C C . VAL A 1 262 ? 4.809 67.950 78.076 1.00 16.91 262 VAL A C 1
ATOM 1963 O O . VAL A 1 262 ? 4.992 68.078 76.862 1.00 19.19 262 VAL A O 1
ATOM 1967 N N . LEU A 1 263 ? 5.806 68.045 78.959 1.00 17.39 263 LEU A N 1
ATOM 1968 C CA . LEU A 1 263 ? 7.154 68.378 78.519 1.00 20.41 263 LEU A CA 1
ATOM 1969 C C . LEU A 1 263 ? 7.742 67.293 77.629 1.00 17.57 263 LEU A C 1
ATOM 1970 O O . LEU A 1 263 ? 8.577 67.588 76.767 1.00 19.20 263 LEU A O 1
ATOM 1975 N N . ALA A 1 264 ? 7.343 66.028 77.831 1.00 18.28 264 ALA A N 1
ATOM 1976 C CA . ALA A 1 264 ? 7.831 64.962 76.959 1.00 18.17 264 ALA A CA 1
ATOM 1977 C C . ALA A 1 264 ? 7.284 65.113 75.546 1.00 17.35 264 ALA A C 1
ATOM 1978 O O . ALA A 1 264 ? 7.979 64.801 74.571 1.00 18.26 264 ALA A O 1
ATOM 1980 N N . VAL A 1 265 ? 6.039 65.581 75.409 1.00 17.27 265 VAL A N 1
ATOM 1981 C CA . VAL A 1 265 ? 5.515 65.872 74.076 1.00 18.90 265 VAL A CA 1
ATOM 1982 C C . VAL A 1 265 ? 6.275 67.035 73.450 1.00 18.07 265 VAL A C 1
ATOM 1983 O O . VAL A 1 265 ? 6.624 66.997 72.264 1.00 18.72 265 VAL A O 1
ATOM 1987 N N . ALA A 1 266 ? 6.546 68.084 74.232 1.00 17.83 266 ALA A N 1
ATOM 1988 C CA . ALA A 1 266 ? 7.360 69.193 73.735 1.00 19.63 266 ALA A CA 1
ATOM 1989 C C . ALA A 1 266 ? 8.706 68.701 73.216 1.00 17.32 266 ALA A C 1
ATOM 1990 O O . ALA A 1 266 ? 9.146 69.090 72.129 1.00 20.70 266 ALA A O 1
ATOM 1992 N N . GLU A 1 267 ? 9.364 67.817 73.964 1.00 18.07 267 GLU A N 1
ATOM 1993 C CA . GLU A 1 267 ? 10.656 67.303 73.524 1.00 20.83 267 GLU A CA 1
ATOM 1994 C C . GLU A 1 267 ? 10.524 66.510 72.227 1.00 20.50 267 GLU A C 1
ATOM 1995 O O . GLU A 1 267 ? 11.408 66.564 71.366 1.00 23.22 267 GLU A O 1
ATOM 2001 N N . LYS A 1 268 ? 9.418 65.781 72.067 1.00 18.99 268 LYS A N 1
ATOM 2002 C CA . LYS A 1 268 ? 9.210 64.969 70.872 1.00 20.34 268 LYS A CA 1
ATOM 2003 C C . LYS A 1 268 ? 9.038 65.821 69.618 1.00 18.28 268 LYS A C 1
ATOM 2004 O O . LYS A 1 268 ? 9.426 65.388 68.522 1.00 21.58 268 LYS A O 1
ATOM 2010 N N . ARG A 1 269 ? 8.453 67.014 69.746 1.00 18.86 269 ARG A N 1
ATOM 2011 C CA . ARG A 1 269 ? 8.163 67.866 68.601 1.00 19.42 269 ARG A CA 1
ATOM 2012 C C . ARG A 1 269 ? 9.060 69.092 68.518 1.00 17.98 269 ARG A C 1
ATOM 2013 O O . ARG A 1 269 ? 8.925 69.877 67.570 1.00 21.52 269 ARG A O 1
ATOM 2021 N N . ALA A 1 270 ? 9.972 69.280 69.476 1.00 21.11 270 ALA A N 1
ATOM 2022 C CA . ALA A 1 270 ? 10.738 70.522 69.564 1.00 21.25 270 ALA A CA 1
ATOM 2023 C C . ALA A 1 270 ? 11.549 70.794 68.300 1.00 19.58 270 ALA A C 1
ATOM 2024 O O . ALA A 1 270 ? 11.591 71.933 67.814 1.00 21.05 270 ALA A O 1
ATOM 2026 N N . ASP A 1 271 ? 12.205 69.768 67.756 1.00 21.58 271 ASP A N 1
ATOM 2027 C CA . ASP A 1 271 ? 13.086 69.996 66.617 1.00 21.56 271 ASP A CA 1
ATOM 2028 C C . ASP A 1 271 ? 12.295 70.308 65.356 1.00 25.66 271 ASP A C 1
ATOM 2029 O O . ASP A 1 271 ? 12.698 71.168 64.559 1.00 24.49 271 ASP A O 1
ATOM 2034 N N . LEU A 1 272 ? 11.165 69.626 65.160 1.00 23.34 272 LEU A N 1
ATOM 2035 C CA . LEU A 1 272 ? 10.304 69.931 64.022 1.00 23.07 272 LEU A CA 1
ATOM 2036 C C . LEU A 1 272 ? 9.748 71.344 64.122 1.00 21.43 272 LEU A C 1
ATOM 2037 O O . LEU A 1 272 ? 9.718 72.081 63.129 1.00 23.20 272 LEU A O 1
ATOM 2042 N N . LEU A 1 273 ? 9.321 71.749 65.320 1.00 19.91 273 LEU A N 1
ATOM 2043 C CA . LEU A 1 273 ? 8.785 73.091 65.492 1.00 20.70 273 LEU A CA 1
ATOM 2044 C C . LEU A 1 273 ? 9.856 74.151 65.260 1.00 20.00 273 LEU A C 1
ATOM 2045 O O . LEU A 1 273 ? 9.574 75.205 64.677 1.00 21.42 273 LEU A O 1
ATOM 2050 N N . GLN A 1 274 ? 11.094 73.884 65.685 1.00 22.05 274 GLN A N 1
ATOM 2051 C CA . GLN A 1 274 ? 12.171 74.835 65.431 1.00 23.17 274 GLN A CA 1
ATOM 2052 C C . GLN A 1 274 ? 12.406 75.003 63.936 1.00 22.31 274 GLN A C 1
ATOM 2053 O O . GLN A 1 274 ? 12.547 76.126 63.435 1.00 24.21 274 GLN A O 1
ATOM 2059 N N . MET A 1 275 ? 12.479 73.885 63.211 1.00 21.53 275 MET A N 1
ATOM 2060 C CA . MET A 1 275 ? 12.669 73.946 61.766 1.00 21.69 275 MET A CA 1
ATOM 2061 C C . MET A 1 275 ? 11.522 74.707 61.109 1.00 21.19 275 MET A C 1
ATOM 2062 O O . MET A 1 275 ? 11.741 75.550 60.232 1.00 22.45 275 MET A O 1
ATOM 2067 N N . TRP A 1 276 ? 10.294 74.437 61.546 1.00 20.06 276 TRP A N 1
ATOM 2068 C CA . TRP A 1 276 ? 9.125 75.083 60.963 1.00 21.14 276 TRP A CA 1
ATOM 2069 C C . TRP A 1 276 ? 9.186 76.590 61.163 1.00 21.69 276 TRP A C 1
ATOM 2070 O O . TRP A 1 276 ? 9.013 77.368 60.215 1.00 20.70 276 TRP A O 1
ATOM 2081 N N . PHE A 1 277 ? 9.438 77.021 62.401 1.00 20.20 277 PHE A N 1
ATOM 2082 C CA . PHE A 1 277 ? 9.450 78.447 62.697 1.00 18.35 277 PHE A CA 1
ATOM 2083 C C . PHE A 1 277 ? 10.643 79.151 62.063 1.00 20.71 277 PHE A C 1
ATOM 2084 O O . PHE A 1 277 ? 10.524 80.308 61.650 1.00 20.80 277 PHE A O 1
ATOM 2092 N N . LYS A 1 278 ? 11.792 78.479 61.959 1.00 21.10 278 LYS A N 1
ATOM 2093 C CA . LYS A 1 278 ? 12.904 79.075 61.222 1.00 22.03 278 LYS A CA 1
ATOM 2094 C C . LYS A 1 278 ? 12.504 79.357 59.778 1.00 20.81 278 LYS A C 1
ATOM 2095 O O . LYS A 1 278 ? 12.772 80.442 59.253 1.00 22.43 278 LYS A O 1
ATOM 2101 N N . GLU A 1 279 ? 11.824 78.406 59.134 1.00 20.72 279 GLU A N 1
ATOM 2102 C CA . GLU A 1 279 ? 11.400 78.614 57.753 1.00 22.61 279 GLU A CA 1
ATOM 2103 C C . GLU A 1 279 ? 10.319 79.686 57.655 1.00 22.84 279 GLU A C 1
ATOM 2104 O O . GLU A 1 279 ? 10.320 80.486 56.713 1.00 25.72 279 GLU A O 1
ATOM 2110 N N . ILE A 1 280 ? 9.389 79.724 58.613 1.00 20.63 280 ILE A N 1
ATOM 2111 C CA . ILE A 1 280 ? 8.403 80.805 58.636 1.00 22.12 280 ILE A CA 1
ATOM 2112 C C . ILE A 1 280 ? 9.108 82.155 58.672 1.00 24.62 280 ILE A C 1
ATOM 2113 O O . ILE A 1 280 ? 8.782 83.069 57.906 1.00 25.40 280 ILE A O 1
ATOM 2118 N N . ILE A 1 281 ? 10.112 82.284 59.546 1.00 24.60 281 ILE A N 1
ATOM 2119 C CA . ILE A 1 281 ? 10.863 83.532 59.663 1.00 24.45 281 ILE A CA 1
ATOM 2120 C C . ILE A 1 281 ? 11.517 83.907 58.333 1.00 25.03 281 ILE A C 1
ATOM 2121 O O . ILE A 1 281 ? 11.408 85.050 57.870 1.00 29.17 281 ILE A O 1
ATOM 2126 N N . THR A 1 282 ? 12.198 82.949 57.691 1.00 26.82 282 THR A N 1
ATOM 2127 C CA . THR A 1 282 ? 12.855 83.249 56.417 1.00 31.48 282 THR A CA 1
ATOM 2128 C C . THR A 1 282 ? 11.855 83.635 55.336 1.00 30.57 282 THR A C 1
ATOM 2129 O O . THR A 1 282 ? 12.198 84.384 54.412 1.00 33.69 282 THR A O 1
ATOM 2133 N N . ARG A 1 283 ? 10.622 83.138 55.428 1.00 30.20 283 ARG A N 1
ATOM 2134 C CA . ARG A 1 283 ? 9.626 83.342 54.384 1.00 28.87 283 ARG A CA 1
ATOM 2135 C C . ARG A 1 283 ? 8.714 84.539 54.636 1.00 29.22 283 ARG A C 1
ATOM 2136 O O . ARG A 1 283 ? 7.948 84.913 53.741 1.00 30.92 283 ARG A O 1
ATOM 2144 N N . LEU A 1 284 ? 8.780 85.143 55.819 1.00 28.68 284 LEU A N 1
ATOM 2145 C CA . LEU A 1 284 ? 7.951 86.299 56.119 1.00 35.03 284 LEU A CA 1
ATOM 2146 C C . LEU A 1 284 ? 8.193 87.413 55.105 1.00 40.96 284 LEU A C 1
ATOM 2147 O O . LEU A 1 284 ? 9.318 87.582 54.617 1.00 42.50 284 LEU A O 1
ATOM 2152 N N . PRO A 1 285 ? 7.164 88.179 54.757 1.00 47.22 285 PRO A N 1
ATOM 2153 C CA . PRO A 1 285 ? 7.358 89.309 53.845 1.00 55.82 285 PRO A CA 1
ATOM 2154 C C . PRO A 1 285 ? 8.279 90.358 54.452 1.00 59.82 285 PRO A C 1
ATOM 2155 O O . PRO A 1 285 ? 8.348 90.529 55.672 1.00 59.29 285 PRO A O 1
ATOM 2159 N N . LEU A 1 286 ? 9.001 91.062 53.575 1.00 60.99 286 LEU A N 1
ATOM 2160 C CA . LEU A 1 286 ? 9.894 92.121 54.027 1.00 63.71 286 LEU A CA 1
ATOM 2161 C C . LEU A 1 286 ? 9.137 93.353 54.508 1.00 71.49 286 LEU A C 1
ATOM 2162 O O . LEU A 1 286 ? 9.723 94.193 55.200 1.00 80.60 286 LEU A O 1
ATOM 2167 N N . ASP A 1 287 ? 7.860 93.481 54.160 1.00 68.71 287 ASP A N 1
ATOM 2168 C CA . ASP A 1 287 ? 7.054 94.615 54.600 1.00 73.38 287 ASP A CA 1
ATOM 2169 C C . ASP A 1 287 ? 6.106 94.210 55.725 1.00 73.62 287 ASP A C 1
ATOM 2170 O O . ASP A 1 287 ? 6.457 93.399 56.582 1.00 71.97 287 ASP A O 1
#

Organism: Schistosoma mansoni (NCBI:txid6183)

Foldseek 3Di:
DALAPVQLVQQLVVCCVQWVFQAAEEEEEAVLQCCLLVVFPPKDKAFQVNGGPADDDPVVDDGFIWMWHDFLRGTYIYTDDQDFCLVVDALRNNLNVLVNNVVSNYQAYEYEYAWAFLDPLAFAQAKAWEQEEAEVCVVVQNQSLPDDDRVVQADPDFDCNCLAPPVLVVLLLVLCVVVVNNSRYHYFYEYADCDDPHQDLVSSVVCNVVRGGIYDNDDNNSSVSCRRRNHHYIYMYRHLGHSNVCSVVVHDDDVVSSSVSSNVCNVVVSVSVSVSVNPDDPD

B-factor: mean 25.52, std 12.99, range [8.96, 93.72]

CATH classification: 3.40.50.1580

Secondary structure (DSSP, 8-state):
----HHHHHHHHHHHHHHH----SEEEE--TT--HHHHT-EEEEEEEGGGSTTPPP-TTT-S--EEEEEEETTEEEEEEES---GGGT--HHHHHHHHHHHHHHT--EEEEEEEEEE-STT--TT-EEEEEEEEEHHHHTT--TT-SS--TTT--SS---TTSB-HHHHHHHHHHHHHTT-GGGEEEEEEEE---SSPPPHHHHHHHHHTT--EEESSSHHHHHHHHHTT-EEEEEEEEEEEHHHHHHTT----HHHHHHHHHHHHHHHHHHHHHHHHHS---

Solvent-accessible surface area: 12870 Å² total; per-residue (Å²): 116,63,0,38,107,129,30,0,35,110,0,2,76,44,0,87,177,54,11,141,21,108,1,36,3,0,4,2,22,4,57,45,13,28,55,9,4,63,110,9,106,153,109,77,51,2,47,5,139,75,6,37,38,21,10,141,20,72,149,38,29,177,82,15,25,3,0,0,1,27,5,24,72,23,108,0,0,0,10,44,23,31,12,34,44,74,95,64,27,52,28,43,52,6,3,2,2,1,8,1,1,75,56,6,32,2,105,15,0,1,0,6,3,29,6,6,0,0,47,115,154,7,147,60,1,8,0,0,7,0,95,19,38,45,16,68,25,18,144,54,140,106,38,8,26,67,30,99,27,23,113,110,14,14,75,98,177,37,99,59,90,108,3,11,26,168,130,9,18,107,29,0,64,113,0,0,89,102,69,112,13,67,106,29,18,49,108,0,33,0,0,6,36,28,30,88,108,74,12,41,82,117,83,1,61,84,8,58,167,93,50,2,17,0,2,6,30,10,0,1,5,10,0,3,0,0,30,5,3,58,5,111,0,0,0,1,0,1,0,9,23,10,4,6,92,24,30,121,94,141,69,77,42,48,85,123,101,14,67,63,22,0,118,136,42,12,103,49,6,42,74,0,11,104,55,0,0,55,92,9,87,139,147

Radius of gyration: 17.87 Å; Cα contacts (8 Å, |Δi|>4): 584; chains: 1; bounding box: 45×50×41 Å